Protein AF-A0A8S3W610-F1 (afdb_monomer)

Foldseek 3Di:
DDDDDDDDDDDDPDPPPDPPDDDDDDPQKDWDQFDFPDAAALVPNDPPDGDNGGDTDIHGDPQWHQYPVRDTDHNVVSVPVVADDEDPQKDWDQFDFPDA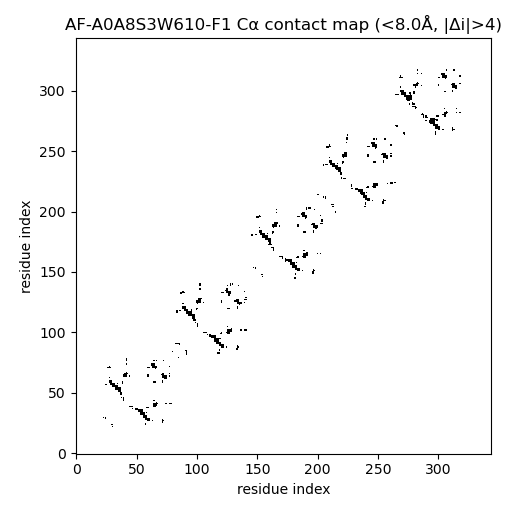AALVRNDDDDGDRGGDGHIGGDPQWHQAPVPRDTDHNVPHDDPPVFCDADPQKDWDQFDFPDAAALVRNDDDDGDRDGDGGIGGHPQWHQAPPPRDTDHNVPRPDDADVQKDWDQFAFPQAAAQPDDGDPDGDNGGHTDIGGHPQWHQYPVPRDTDGNVPRPDDFDPPQKDWDQFQPPPAAALVHRDDDDDPDGDTGIYGHPQWHAEPVRDTDHNVPNPPDDDPVVVVVVVVVVVVVVVVVVVD

Mean predicted aligned error: 22.3 Å

Radius of gyration: 51.47 Å; Cα contacts (8 Å, |Δi|>4): 530; chains: 1; bounding box: 95×79×169 Å

pLDDT: mean 77.58, std 14.23, range [34.47, 95.94]

Organism: Parnassius apollo (NCBI:txid110799)

InterPro domains:
  IPR002919 Trypsin Inhibitor-like, cysteine rich domain [PF01826] (25-78)
  IPR002919 Trypsin Inhibitor-like, cysteine rich domain [PF01826] (86-140)
  IPR002919 Trypsin Inhibitor-like, cysteine rich domain [PF01826] (149-203)
  IPR002919 Trypsin Inhibitor-like, cysteine rich domain [PF01826] (207-261)
  IPR002919 Trypsin Inhibitor-like, cysteine rich domain [PF01826] (266-318)
  IPR051368 Serine Protease Inhibitor-like TIL Domain [PTHR23259] (147-204)

Solvent-accessible surface area (backbone atoms only — not comparable to full-atom values): 21390 Å² total; per-residue (Å²): 133,79,89,87,84,89,81,88,83,82,85,76,89,69,84,76,76,81,74,80,76,92,83,76,56,59,80,59,38,40,76,31,82,67,31,66,70,67,68,54,22,60,92,38,79,72,71,90,79,66,69,93,52,67,39,63,48,70,38,53,36,92,83,34,22,32,43,96,87,69,48,40,37,49,62,76,60,39,49,67,77,73,46,81,85,52,59,73,58,37,40,70,35,78,66,34,66,71,69,68,46,21,60,92,40,74,66,91,66,99,63,72,95,52,66,37,65,46,67,40,52,37,94,84,34,21,32,28,85,87,80,69,46,37,34,44,79,92,68,36,86,66,66,88,80,61,83,71,47,60,70,57,36,40,74,36,80,63,33,66,68,60,68,37,21,61,92,42,70,76,60,75,93,68,68,89,55,66,35,67,47,66,39,51,36,94,84,32,19,34,22,89,81,82,69,45,35,33,43,82,92,64,42,80,76,83,46,59,72,58,35,38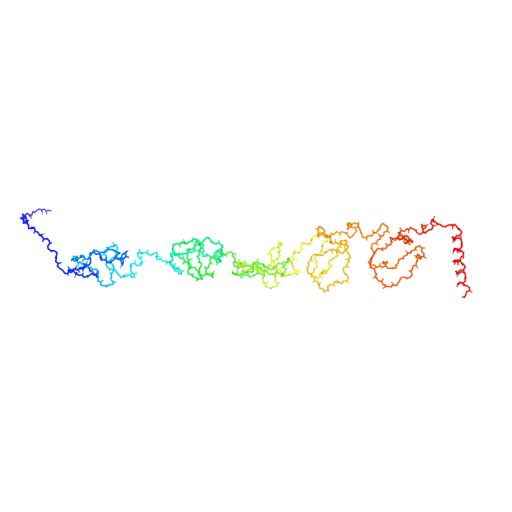,77,32,80,67,32,70,68,68,72,60,46,42,97,52,78,81,70,95,74,69,73,95,52,60,41,62,49,67,39,52,36,95,71,32,18,32,30,82,90,78,68,46,36,40,51,57,90,68,43,82,87,77,86,47,63,83,59,37,38,80,31,82,47,40,38,84,53,68,39,22,65,93,41,73,77,64,89,64,73,100,63,75,32,61,36,55,31,51,33,93,83,36,21,33,38,98,89,72,47,44,36,49,73,87,64,62,61,84,86,65,63,76,67,58,57,57,53,53,52,51,51,51,52,49,51,55,52,52,66,72,77,105

Secondary structure (DSSP, 8-state):
---------------------SS-PPTTEEEEEEEESS--BTTBSS-SS----EEEEEEEPTT-EE-TTS-EE-HHHHHTTTSPPP-TTEEEEEEEESS--BSS--SPP-----EEEEEEEPTT-EE-TTT--EE-GGGS---TTSS---TTEEEEEEE-SS--BSS-SS--S---PPEEEEEEPTT-EE-TTT--EE-GGG------TTEEEEEEEESSPPBTTSPPPSS--S-EEEEEEEPTTEEE-TTT--EEEGGGS-S-SS-TTEEEESS-TTS--BTTBSS----S----EEEEPTTEEE-TTS-EEEGGGTTTTS-HHHHHHHHHHHHHHHHHHH--

Sequence (344 aa):
MLWVSGLIFIIFCGTTSGYIVKDECPPDEEYLTCGSACPLNCTNQEPVACTKNCVAGCFCKPNYLRNKNGTCVRPEECFAETYPVCGENEEYTTCGSACPLTCSQYEPRTCILVCIEGCFCKPGYYRNEITGKCVTLDQCPVAEDYQVCGENEEYTTCGSACPPTCALPEPGVCTLDCRVGCFCKSGYYRDEITGKCVTLDQCSVVCGENEEYNSCGSACPRMCNKPAPEACIQVCRAGCFCKPGYCRDESTGKCIEQSKCADNRCPKNEVYSTCNARCQPSCNNTNPVCPEICVPGCVCAPGLVRNDCGECVSVDKCFENGSYESFMYNYLNNLIRLYQSYYA

Structure (mmCIF, N/CA/C/O backbone):
data_AF-A0A8S3W610-F1
#
_entry.id   AF-A0A8S3W610-F1
#
loop_
_atom_site.group_PDB
_atom_site.id
_atom_site.type_symbol
_atom_site.label_atom_id
_atom_site.label_alt_id
_atom_site.label_comp_id
_atom_site.label_asym_id
_atom_site.label_entity_id
_atom_site.label_seq_id
_atom_site.pdbx_PDB_ins_code
_atom_site.Cartn_x
_atom_site.Cartn_y
_atom_site.Cartn_z
_atom_site.occupancy
_atom_site.B_iso_or_equiv
_atom_site.auth_seq_id
_atom_site.auth_comp_id
_atom_site.auth_asym_id
_atom_site.auth_atom_id
_atom_site.pdbx_PDB_model_num
ATOM 1 N N . MET A 1 1 ? -33.293 52.662 77.219 1.00 37.41 1 MET A N 1
ATOM 2 C CA . MET A 1 1 ? -33.852 52.919 78.560 1.00 37.41 1 MET A CA 1
ATOM 3 C C . MET A 1 1 ? -34.374 51.596 79.101 1.00 37.41 1 MET A C 1
ATOM 5 O O . MET A 1 1 ? -35.225 51.032 78.435 1.00 37.41 1 MET A O 1
ATOM 9 N N . LEU A 1 2 ? -33.835 51.164 80.255 1.00 35.69 2 LEU A N 1
ATOM 10 C CA . LEU A 1 2 ? -34.496 50.371 81.320 1.00 35.69 2 LEU A CA 1
ATOM 11 C C . LEU A 1 2 ? -34.890 48.913 80.937 1.00 35.69 2 LEU A C 1
ATOM 13 O O . LEU A 1 2 ? -35.763 48.721 80.106 1.00 35.69 2 LEU A O 1
ATOM 17 N N . TRP A 1 3 ? -34.204 47.834 81.372 1.00 34.47 3 TRP A N 1
ATOM 18 C CA . TRP A 1 3 ? -34.197 47.199 82.725 1.00 34.47 3 TRP A CA 1
ATOM 19 C C . TRP A 1 3 ? -35.585 47.294 83.395 1.00 34.47 3 TRP A C 1
ATOM 21 O O . TRP A 1 3 ? -36.083 48.398 83.552 1.00 34.47 3 TRP A O 1
ATOM 31 N N . VAL A 1 4 ? -36.317 46.244 83.792 1.00 41.66 4 VAL A N 1
ATOM 32 C CA . VAL A 1 4 ? -36.054 45.076 84.671 1.00 41.66 4 VAL A CA 1
ATOM 33 C C . VAL A 1 4 ? -37.262 44.118 84.484 1.00 41.66 4 VAL A C 1
ATOM 35 O O . VAL A 1 4 ? -38.354 44.602 84.190 1.00 41.66 4 VAL A O 1
ATOM 38 N N . SER A 1 5 ? -37.162 42.784 84.572 1.00 46.81 5 SER A N 1
ATOM 39 C CA . SER A 1 5 ? -37.646 41.919 85.691 1.00 46.81 5 SER A CA 1
ATOM 40 C C . SER A 1 5 ? -37.700 40.487 85.123 1.00 46.81 5 SER A C 1
ATOM 42 O O . SER A 1 5 ? -38.287 40.307 84.068 1.00 46.81 5 SER A O 1
ATOM 44 N N . GLY A 1 6 ? -37.065 39.430 85.629 1.00 43.62 6 GLY A N 1
ATOM 45 C CA . GLY A 1 6 ?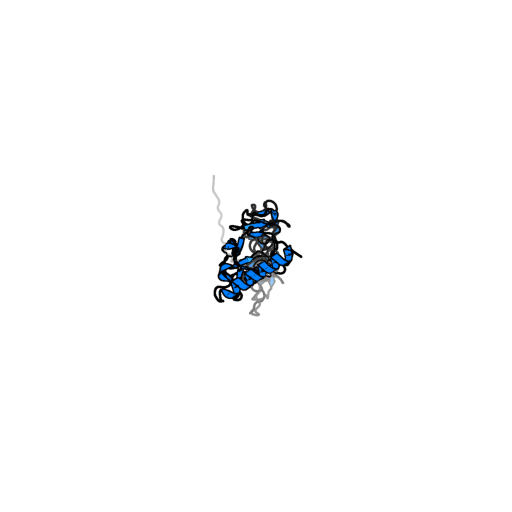 -36.877 39.019 87.014 1.00 43.62 6 GLY A CA 1
ATOM 46 C C . GLY A 1 6 ? -38.033 38.099 87.413 1.00 43.62 6 GLY A C 1
ATOM 47 O O . GLY A 1 6 ? -39.059 38.635 87.801 1.00 43.62 6 GLY A O 1
ATOM 48 N N . LEU A 1 7 ? -37.878 36.767 87.286 1.00 44.00 7 LEU A N 1
ATOM 49 C CA . LEU A 1 7 ? -38.578 35.728 88.074 1.00 44.00 7 LEU A CA 1
ATOM 50 C C . LEU A 1 7 ? -38.083 34.303 87.718 1.00 44.00 7 LEU A C 1
ATOM 52 O O . LEU A 1 7 ? -38.467 33.703 86.722 1.00 44.00 7 LEU A O 1
ATOM 56 N N . ILE A 1 8 ? -37.154 33.829 88.552 1.00 44.88 8 ILE A N 1
ATOM 57 C CA . ILE A 1 8 ? -36.984 32.475 89.118 1.00 44.88 8 ILE A CA 1
ATOM 58 C C . ILE A 1 8 ? -37.706 31.329 88.374 1.00 44.88 8 ILE A C 1
ATOM 60 O O . ILE A 1 8 ? -38.892 31.084 88.584 1.00 44.88 8 ILE A O 1
ATOM 64 N N . PHE A 1 9 ? -36.944 30.550 87.596 1.00 38.72 9 PHE A N 1
ATOM 65 C CA . PHE A 1 9 ? -37.345 29.219 87.131 1.00 38.72 9 PHE A CA 1
ATOM 66 C C . PHE A 1 9 ? -36.975 28.169 88.187 1.00 38.72 9 PHE A C 1
ATOM 68 O O . PHE A 1 9 ? -35.799 27.910 88.444 1.00 38.72 9 PHE A O 1
ATOM 75 N N . ILE A 1 10 ? -37.993 27.567 88.804 1.00 47.91 10 ILE A N 1
ATOM 76 C CA . ILE A 1 10 ? -37.856 26.390 89.666 1.00 47.91 10 ILE A CA 1
ATOM 77 C C . ILE A 1 10 ? -37.566 25.186 88.765 1.00 47.91 10 ILE A C 1
ATOM 79 O O . ILE A 1 10 ? -38.383 24.802 87.930 1.00 47.91 10 ILE A O 1
ATOM 83 N N . ILE A 1 11 ? -36.378 24.610 88.935 1.00 46.53 11 ILE A N 1
ATOM 84 C CA . ILE A 1 11 ? -35.919 23.404 88.248 1.00 46.53 11 ILE A CA 1
ATOM 85 C C . ILE A 1 11 ? -36.709 22.209 88.794 1.00 46.53 11 ILE A C 1
ATOM 87 O O . ILE A 1 11 ? -36.436 21.729 89.892 1.00 46.53 11 ILE A O 1
ATOM 91 N N . PHE A 1 12 ? -37.665 21.703 88.013 1.00 45.75 12 PHE A N 1
ATOM 92 C CA . PHE A 1 12 ? -38.157 20.336 88.167 1.00 45.75 12 PHE A CA 1
ATOM 93 C C . PHE A 1 12 ? -37.311 19.422 87.280 1.00 45.75 12 PHE A C 1
ATOM 95 O O . PHE A 1 12 ? -37.481 19.362 86.064 1.00 45.75 12 PHE A O 1
ATOM 102 N N . CYS A 1 13 ? -36.371 18.720 87.912 1.00 48.47 13 CYS A N 1
ATOM 103 C CA . CYS A 1 13 ? -35.653 17.600 87.320 1.00 48.47 13 CYS A CA 1
ATOM 104 C C . CYS A 1 13 ? -36.624 16.412 87.207 1.00 48.47 13 CYS A C 1
ATOM 106 O O . CYS A 1 13 ? -36.706 15.568 88.096 1.00 48.47 13 CYS A O 1
ATOM 108 N N . GLY A 1 14 ? -37.434 16.405 86.148 1.00 47.19 14 GLY A N 1
ATOM 109 C CA . GLY A 1 14 ? -38.206 15.244 85.727 1.00 47.19 14 GLY A CA 1
ATOM 110 C C . GLY A 1 14 ? -37.372 14.446 84.737 1.00 47.19 14 GLY A C 1
ATOM 111 O O . GLY A 1 14 ? -37.136 14.900 83.622 1.00 47.19 14 GLY A O 1
ATOM 112 N N . THR A 1 15 ? -36.905 13.267 85.138 1.00 49.62 15 THR A N 1
ATOM 113 C CA . THR A 1 15 ? -36.280 12.304 84.231 1.00 49.62 15 THR A CA 1
ATOM 114 C C . THR A 1 15 ? -37.320 11.850 83.208 1.00 49.62 15 THR A C 1
ATOM 116 O O . THR A 1 15 ? -38.130 10.964 83.487 1.00 49.62 15 THR A O 1
ATOM 119 N N . THR A 1 16 ? -37.316 12.444 82.017 1.00 46.22 16 THR A N 1
ATOM 120 C CA . THR A 1 16 ? -37.983 11.865 80.854 1.00 46.22 16 THR A CA 1
ATOM 121 C C . THR A 1 16 ? -37.163 10.656 80.420 1.00 46.22 16 THR A C 1
ATOM 123 O O . THR A 1 16 ? -36.238 10.735 79.617 1.00 46.22 16 THR A O 1
ATOM 126 N N . SER A 1 17 ? -37.487 9.504 81.008 1.00 48.72 17 SER A N 1
ATOM 127 C CA . SER A 1 17 ? -37.206 8.224 80.370 1.00 48.72 17 SER A CA 1
ATOM 128 C C . SER A 1 17 ? -37.924 8.268 79.021 1.00 48.72 17 SER A C 1
ATOM 130 O O . SER A 1 17 ? -39.155 8.284 78.969 1.00 48.72 17 SER A O 1
ATOM 132 N N . GLY A 1 18 ? -37.157 8.452 77.947 1.00 41.28 18 GLY A N 1
ATOM 133 C CA . GLY A 1 18 ? -37.667 8.497 76.586 1.00 41.28 18 GLY A CA 1
ATOM 134 C C . GLY A 1 18 ? -38.213 7.129 76.208 1.00 41.28 18 GLY A C 1
ATOM 135 O O . GLY A 1 18 ? -37.478 6.281 75.712 1.00 41.28 18 GLY A O 1
ATOM 136 N N . TYR A 1 19 ? -39.499 6.905 76.460 1.00 46.34 19 TYR A N 1
ATOM 137 C CA . TYR A 1 19 ? -40.243 5.826 75.829 1.00 46.34 19 TYR A CA 1
ATOM 138 C C . TYR A 1 19 ? -40.408 6.200 74.354 1.00 46.34 19 TYR A C 1
ATOM 140 O O . TYR A 1 19 ? -41.104 7.163 74.032 1.00 46.34 19 TYR A O 1
ATOM 148 N N . ILE A 1 20 ? -39.722 5.481 73.461 1.00 51.16 20 ILE A N 1
ATOM 149 C CA . ILE A 1 20 ? -39.898 5.633 72.014 1.00 51.16 20 ILE A CA 1
ATOM 150 C C . ILE A 1 20 ? -41.345 5.251 71.682 1.00 51.16 20 ILE A C 1
ATOM 152 O O . ILE A 1 20 ? -41.780 4.127 71.937 1.00 51.16 20 ILE A O 1
ATOM 156 N N . VAL A 1 21 ? -42.100 6.227 71.175 1.00 51.31 21 VAL A N 1
ATOM 157 C CA . VAL A 1 21 ? -43.486 6.069 70.723 1.00 51.31 21 VAL A CA 1
ATOM 158 C C . VAL A 1 21 ? -43.511 5.142 69.504 1.00 51.31 21 VAL A C 1
ATOM 160 O O . VAL A 1 21 ? -42.637 5.204 68.645 1.00 51.31 21 VAL A O 1
ATOM 163 N N . LYS A 1 22 ? -44.506 4.254 69.469 1.00 57.75 22 LYS A N 1
ATOM 164 C CA . LYS A 1 22 ? -44.562 3.042 68.646 1.00 57.75 22 LYS A CA 1
ATOM 165 C C . LYS A 1 22 ? -44.789 3.238 67.136 1.00 57.75 22 LYS A C 1
ATOM 167 O O . LYS A 1 22 ? -44.630 2.255 66.434 1.00 57.75 22 LYS A O 1
ATOM 172 N N . ASP A 1 23 ? -45.115 4.411 66.594 1.00 64.38 23 ASP A N 1
ATOM 173 C CA . ASP A 1 23 ? -45.778 4.424 65.272 1.00 64.38 23 ASP A CA 1
ATOM 174 C C . ASP A 1 23 ? -45.314 5.469 64.244 1.00 64.38 23 ASP A C 1
ATOM 176 O O . ASP A 1 23 ? -46.158 6.005 63.542 1.00 64.38 23 ASP A O 1
ATOM 180 N N . GLU A 1 24 ? -44.013 5.711 64.045 1.00 71.81 24 GLU A N 1
ATOM 181 C CA . GLU A 1 24 ? -43.546 6.366 62.800 1.00 71.81 24 GLU A CA 1
ATOM 182 C C . GLU A 1 24 ? -42.196 5.792 62.339 1.00 71.81 24 GLU A C 1
ATOM 184 O O . GLU A 1 24 ? -41.137 6.387 62.543 1.00 71.81 24 GLU A O 1
ATOM 189 N N . CYS A 1 25 ? -42.209 4.602 61.725 1.00 85.94 25 CYS A N 1
ATOM 190 C CA . CYS A 1 25 ? -41.054 4.188 60.926 1.00 85.94 25 CYS A CA 1
ATOM 191 C C . CYS A 1 25 ? -40.884 5.148 59.730 1.00 85.94 25 CYS A C 1
ATOM 193 O O . CYS A 1 25 ? -41.887 5.658 59.218 1.00 85.94 25 CYS A O 1
ATOM 195 N N . PRO A 1 26 ? -39.644 5.393 59.266 1.00 87.38 26 PRO A N 1
ATOM 196 C CA . PRO A 1 26 ? -39.386 6.201 58.076 1.00 87.38 26 PRO A CA 1
ATOM 197 C C . PRO A 1 26 ? -40.151 5.709 56.830 1.00 87.38 26 PRO A C 1
ATOM 199 O O . PRO A 1 26 ? -40.619 4.567 56.796 1.00 87.38 26 PRO A O 1
ATOM 202 N N . PRO A 1 27 ? -40.279 6.541 55.776 1.00 88.81 27 PRO A N 1
ATOM 203 C CA . PRO A 1 27 ? -40.849 6.108 54.504 1.00 88.81 27 PRO A CA 1
ATOM 204 C C . PRO A 1 27 ? -40.210 4.805 54.007 1.00 88.81 27 PRO A C 1
ATOM 206 O O . PRO A 1 27 ? -39.011 4.592 54.158 1.00 88.81 27 PRO A O 1
ATOM 209 N N . ASP A 1 28 ? -41.039 3.936 53.429 1.00 89.88 28 ASP A N 1
ATOM 210 C CA . ASP A 1 28 ? -40.648 2.611 52.926 1.00 89.88 28 ASP A CA 1
ATOM 211 C C . ASP A 1 28 ? -40.104 1.622 53.975 1.00 89.88 28 ASP A C 1
ATOM 213 O O . ASP A 1 28 ? -39.578 0.559 53.633 1.00 89.88 28 ASP A O 1
ATOM 217 N N . GLU A 1 29 ? -40.361 1.904 55.255 1.00 93.00 29 GLU A N 1
ATOM 218 C CA . GLU A 1 29 ? -40.155 0.987 56.374 1.00 93.00 29 GLU A CA 1
ATOM 219 C C . GLU A 1 29 ? -41.475 0.568 57.038 1.00 93.00 29 GLU A C 1
ATOM 221 O O . GLU A 1 29 ? -42.494 1.260 56.972 1.00 93.00 29 GLU A O 1
ATOM 226 N N . GLU A 1 30 ? -41.458 -0.592 57.684 1.00 92.88 30 GLU A N 1
ATOM 227 C CA . GLU A 1 30 ? -42.535 -1.110 58.520 1.00 92.88 30 GLU A CA 1
ATOM 228 C C . GLU A 1 30 ? -41.980 -1.633 59.849 1.00 92.88 30 GLU A C 1
ATOM 230 O O . GLU A 1 30 ? -40.885 -2.199 59.916 1.00 92.88 30 GLU A O 1
ATOM 235 N N . TYR A 1 31 ? -42.729 -1.421 60.932 1.00 91.31 31 TYR A N 1
ATOM 236 C CA . TYR A 1 31 ? -42.334 -1.915 62.244 1.00 91.31 31 TYR A CA 1
ATOM 237 C C . TYR A 1 31 ? -42.665 -3.401 62.364 1.00 91.31 31 TYR A C 1
ATOM 239 O O . TYR A 1 31 ? -43.832 -3.792 62.304 1.00 91.31 31 TYR A O 1
ATOM 247 N N . LEU A 1 32 ? -41.652 -4.226 62.618 1.00 89.81 32 LEU A N 1
ATOM 248 C CA . LEU A 1 32 ? -41.820 -5.648 62.892 1.00 89.81 32 LEU A CA 1
ATOM 249 C C . LEU A 1 32 ? -41.406 -5.942 64.334 1.00 89.81 32 LEU A C 1
ATOM 251 O O . LEU A 1 32 ? -40.336 -5.543 64.789 1.00 89.81 32 LEU A O 1
ATOM 255 N N . THR A 1 33 ? -42.229 -6.704 65.054 1.00 90.06 33 THR A N 1
ATOM 256 C CA . THR A 1 33 ? -41.886 -7.226 66.391 1.00 90.06 33 THR A CA 1
ATOM 257 C C . THR A 1 33 ? -40.892 -8.392 66.331 1.00 90.06 33 THR A C 1
ATOM 259 O O . THR A 1 33 ? -40.311 -8.756 67.350 1.00 90.06 33 THR A O 1
ATOM 262 N N . CYS A 1 34 ? -40.702 -8.981 65.147 1.00 89.19 34 CYS A N 1
ATOM 263 C CA . CYS A 1 34 ? -39.839 -10.133 64.883 1.00 89.19 34 CYS A CA 1
ATOM 264 C C . CYS A 1 34 ? -39.302 -10.027 63.443 1.00 89.19 34 CYS A C 1
ATOM 266 O O . CYS A 1 34 ? -39.799 -10.696 62.541 1.00 89.19 34 CYS A O 1
ATOM 268 N N . GLY A 1 35 ? -38.345 -9.129 63.202 1.00 88.25 35 GLY A N 1
ATOM 269 C CA . GLY A 1 35 ? -37.633 -9.021 61.926 1.00 88.25 35 GLY A CA 1
ATOM 270 C C . GLY A 1 35 ? -36.310 -9.793 61.927 1.00 88.25 35 GLY A C 1
ATOM 271 O O . GLY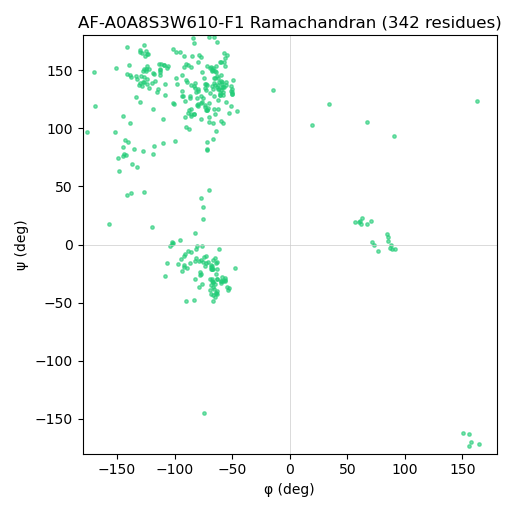 A 1 35 ? -35.808 -10.197 62.979 1.00 88.25 35 GLY A O 1
ATOM 272 N N . SER A 1 36 ? -35.744 -10.009 60.736 1.00 89.06 36 SER A N 1
ATOM 273 C CA . SER A 1 36 ? -34.448 -10.683 60.569 1.00 89.06 36 SER A CA 1
ATOM 274 C C . SER A 1 36 ? -33.326 -9.903 61.260 1.00 89.06 36 SER A C 1
ATOM 276 O O . SER A 1 36 ? -33.193 -8.700 61.046 1.00 89.06 36 SER A O 1
ATOM 278 N N . ALA A 1 37 ? -32.462 -10.588 62.016 1.00 86.69 37 ALA A N 1
ATOM 279 C CA . ALA A 1 37 ? -31.223 -10.001 62.537 1.00 86.69 37 ALA A CA 1
ATOM 280 C C . ALA A 1 37 ? -30.233 -9.585 61.427 1.00 86.69 37 ALA A C 1
ATOM 282 O O . ALA A 1 37 ? -29.311 -8.815 61.689 1.00 86.69 37 ALA A O 1
ATOM 283 N N . CYS A 1 38 ? -30.435 -10.059 60.191 1.00 87.50 38 CYS A N 1
ATOM 284 C CA . CYS A 1 38 ? -29.673 -9.657 59.009 1.00 87.50 38 CYS A CA 1
ATOM 285 C C . CYS A 1 38 ? -30.640 -9.210 57.898 1.00 87.50 38 CYS A C 1
ATOM 287 O O . CYS A 1 38 ? -30.982 -10.006 57.016 1.00 87.50 38 CYS A O 1
ATOM 289 N N . PRO A 1 39 ? -31.150 -7.969 57.951 1.00 86.44 39 PRO A N 1
ATOM 290 C CA . PRO A 1 39 ? -31.972 -7.414 56.882 1.00 86.44 39 PRO A CA 1
ATOM 291 C C . PRO A 1 39 ? -31.178 -7.307 55.577 1.00 86.44 39 PRO A C 1
ATOM 293 O O . PRO A 1 39 ? -29.981 -7.005 55.597 1.00 86.44 39 PRO A O 1
ATOM 296 N N . LEU A 1 40 ? -31.856 -7.519 54.448 1.00 86.69 40 LEU A N 1
ATOM 297 C CA . LEU A 1 40 ? -31.257 -7.323 53.131 1.00 86.69 40 LEU A CA 1
ATOM 298 C C . LEU A 1 40 ? -30.910 -5.845 52.919 1.00 86.69 40 LEU A C 1
ATOM 300 O O . LEU A 1 40 ? -31.634 -4.940 53.342 1.00 86.69 40 LEU A O 1
ATOM 304 N N . ASN A 1 41 ? -29.792 -5.599 52.251 1.00 86.81 41 ASN A N 1
ATOM 305 C CA . ASN A 1 41 ? -29.330 -4.258 51.911 1.00 86.81 41 ASN A CA 1
ATOM 306 C C . ASN A 1 41 ? -28.722 -4.256 50.504 1.00 86.81 41 ASN A C 1
ATOM 308 O O . ASN A 1 41 ? -28.499 -5.321 49.928 1.00 86.81 41 ASN A O 1
ATOM 312 N N . CYS A 1 42 ? -28.435 -3.075 49.952 1.00 85.19 42 CYS A N 1
ATOM 313 C CA . CYS A 1 42 ? -27.929 -2.956 48.579 1.00 85.19 42 CYS A CA 1
ATOM 314 C C . CYS A 1 42 ? -26.645 -3.770 48.317 1.00 85.19 42 CYS A C 1
ATOM 316 O O . CYS A 1 42 ? -26.442 -4.236 47.201 1.00 85.19 42 CYS A O 1
ATOM 318 N N . THR A 1 43 ? -25.809 -3.986 49.340 1.00 79.38 43 THR A N 1
ATOM 319 C CA . THR A 1 43 ? -24.548 -4.748 49.246 1.00 79.38 43 THR A CA 1
ATOM 320 C C . THR A 1 43 ? -24.672 -6.227 49.619 1.00 79.38 43 THR A C 1
ATOM 322 O O . THR A 1 43 ? -23.748 -6.997 49.382 1.00 79.38 43 THR A O 1
ATOM 325 N N . ASN A 1 44 ? -25.785 -6.634 50.229 1.00 77.56 44 ASN A N 1
ATOM 326 C CA . ASN A 1 44 ? -25.989 -7.973 50.769 1.00 77.56 44 ASN A CA 1
ATOM 327 C C . ASN A 1 44 ? -27.453 -8.380 50.582 1.00 77.56 44 ASN A C 1
ATOM 329 O O . ASN A 1 44 ? -28.268 -8.314 51.508 1.00 77.56 44 ASN A O 1
ATOM 333 N N . GLN A 1 45 ? -27.777 -8.742 49.342 1.00 75.44 45 GLN A N 1
ATOM 334 C CA . GLN A 1 45 ? -29.125 -9.135 48.922 1.00 75.44 45 GLN A CA 1
ATOM 335 C C . GLN A 1 45 ? -29.431 -10.604 49.252 1.00 75.44 45 GLN A C 1
ATOM 337 O O . GLN A 1 45 ? -30.594 -10.990 49.291 1.00 75.44 45 GLN A O 1
ATOM 342 N N . GLU A 1 46 ? -28.402 -11.396 49.576 1.00 75.06 46 GLU A N 1
ATOM 343 C CA . GLU A 1 46 ? -28.511 -12.785 50.029 1.00 75.06 46 GLU A CA 1
ATOM 344 C C . GLU A 1 46 ? -27.454 -13.078 51.116 1.00 75.06 46 GLU A C 1
ATOM 346 O O . GLU A 1 46 ? -26.328 -13.479 50.811 1.00 75.06 46 GLU A O 1
ATOM 351 N N . PRO A 1 47 ? -27.762 -12.864 52.409 1.00 74.00 47 PRO A N 1
ATOM 352 C CA . PRO A 1 47 ? -26.805 -13.096 53.484 1.00 74.00 47 PRO A CA 1
ATOM 353 C C . PRO A 1 47 ? -26.428 -14.582 53.603 1.00 74.00 47 PRO A C 1
ATOM 355 O O . PRO A 1 47 ? -27.227 -15.405 54.044 1.00 74.00 47 PRO A O 1
ATOM 358 N N . VAL A 1 48 ? -25.166 -14.896 53.275 1.00 73.06 48 VAL A N 1
ATOM 359 C CA . VAL A 1 48 ? -24.568 -16.253 53.263 1.00 73.06 48 VAL A CA 1
ATOM 360 C C . VAL A 1 48 ? -24.688 -16.979 54.612 1.00 73.06 48 VAL A C 1
ATOM 362 O O . VAL A 1 48 ? -24.810 -18.202 54.660 1.00 73.06 48 VAL A O 1
ATOM 365 N N . ALA A 1 49 ? -24.678 -16.237 55.721 1.00 77.44 49 ALA A N 1
ATOM 366 C CA . ALA A 1 49 ? -24.879 -16.776 57.061 1.00 77.44 49 ALA A CA 1
ATOM 367 C C . ALA A 1 49 ? -25.649 -15.770 57.924 1.00 77.44 49 ALA A C 1
ATOM 369 O O . ALA A 1 49 ? -25.109 -14.731 58.302 1.00 77.44 49 ALA A O 1
ATOM 370 N N . CYS A 1 50 ? -26.902 -16.090 58.259 1.00 82.44 50 CYS A N 1
ATOM 371 C CA . CYS A 1 50 ? -27.703 -15.302 59.192 1.00 82.44 50 CYS A CA 1
ATOM 372 C C . CYS A 1 50 ? -28.208 -16.154 60.360 1.00 82.44 50 CYS A C 1
ATOM 374 O O . CYS A 1 50 ? -28.652 -17.291 60.185 1.00 82.44 50 CYS A O 1
ATOM 376 N N . THR A 1 51 ? -28.151 -15.597 61.569 1.00 82.94 51 THR A N 1
ATOM 377 C CA . THR A 1 51 ? -28.726 -16.225 62.759 1.00 82.94 51 THR A CA 1
ATOM 378 C C . THR A 1 51 ? -30.251 -16.117 62.716 1.00 82.94 51 THR A C 1
ATOM 380 O O . THR A 1 51 ? -30.805 -15.076 62.378 1.00 82.94 51 THR A O 1
ATOM 383 N N . LYS A 1 52 ? -30.963 -17.186 63.094 1.00 82.75 52 LYS A N 1
ATOM 384 C CA . LYS A 1 52 ? -32.443 -17.229 63.104 1.00 82.75 52 LYS A CA 1
ATOM 385 C C . LYS A 1 52 ? -33.078 -16.459 64.275 1.00 82.75 52 LYS A C 1
ATOM 387 O O . LYS A 1 52 ? -34.203 -16.750 64.671 1.00 82.75 52 LYS A O 1
ATOM 392 N N . ASN A 1 53 ? -32.350 -15.513 64.857 1.00 87.38 53 ASN A N 1
ATOM 393 C CA . ASN A 1 53 ? -32.839 -14.713 65.969 1.00 87.38 53 ASN A CA 1
ATOM 394 C C . ASN A 1 53 ? -33.696 -13.564 65.429 1.00 87.38 53 ASN A C 1
ATOM 396 O O . ASN A 1 53 ? -33.335 -12.932 64.437 1.00 87.38 53 ASN A O 1
ATOM 400 N N . CYS A 1 54 ? -34.810 -13.286 66.102 1.00 90.38 54 CYS A N 1
ATOM 401 C CA . CYS A 1 54 ? -35.666 -12.152 65.777 1.00 90.38 54 CYS A CA 1
ATOM 402 C C . CYS A 1 54 ? -35.244 -10.895 66.533 1.00 90.38 54 CYS A C 1
ATOM 404 O O . CYS A 1 54 ? -34.963 -10.950 67.732 1.00 90.38 54 CYS A O 1
ATOM 406 N N . VAL A 1 55 ? -35.281 -9.758 65.843 1.00 91.75 55 VAL A N 1
ATOM 407 C CA . VAL A 1 55 ? -35.064 -8.428 66.422 1.00 91.75 55 VAL A CA 1
ATOM 408 C C . VAL A 1 55 ? -36.293 -7.566 66.135 1.00 91.75 55 VAL A C 1
ATOM 410 O O . VAL A 1 55 ? -36.811 -7.583 65.022 1.00 91.75 55 VAL A O 1
ATOM 413 N N . ALA A 1 56 ? -36.788 -6.835 67.135 1.00 91.19 56 ALA A N 1
ATOM 414 C CA . ALA A 1 56 ? -37.887 -5.887 66.952 1.00 91.19 56 ALA A CA 1
ATOM 415 C C . ALA A 1 56 ? -37.349 -4.522 66.489 1.00 91.19 56 ALA A C 1
ATOM 417 O O . ALA A 1 56 ? -36.345 -4.051 67.025 1.00 91.19 56 ALA A O 1
ATOM 418 N N . GLY A 1 57 ? -38.008 -3.876 65.526 1.00 91.19 57 GLY A N 1
ATOM 419 C CA . GLY A 1 57 ? -37.561 -2.597 64.965 1.00 91.19 57 GLY A CA 1
ATOM 420 C C . GLY A 1 57 ? -38.238 -2.234 63.641 1.00 91.19 57 GLY A C 1
ATOM 421 O O . GLY A 1 57 ? -39.172 -2.910 63.216 1.00 91.19 57 GLY A O 1
ATOM 422 N N . CYS A 1 58 ? -37.760 -1.168 62.996 1.00 92.81 58 CYS A N 1
ATOM 423 C CA . CYS A 1 58 ? -38.180 -0.778 61.648 1.00 92.81 58 CYS A CA 1
ATOM 424 C C . CYS A 1 58 ? -37.335 -1.499 60.588 1.00 92.81 58 CYS A C 1
ATOM 426 O O . CYS A 1 58 ? -36.100 -1.485 60.626 1.00 92.81 58 CYS A O 1
ATOM 428 N N . PHE A 1 59 ? -38.008 -2.142 59.640 1.00 93.12 59 PHE A N 1
ATOM 429 C CA . PHE A 1 59 ? -37.397 -2.898 58.551 1.00 93.12 59 PHE A CA 1
ATOM 430 C C . PHE A 1 59 ? -37.911 -2.373 57.217 1.00 93.12 59 PHE A C 1
ATOM 432 O O . PHE A 1 59 ? -39.036 -1.888 57.144 1.00 93.12 59 PHE A O 1
ATOM 439 N N . CYS A 1 60 ? -37.104 -2.473 56.159 1.00 93.62 60 CYS A N 1
ATOM 440 C CA . CYS A 1 60 ? -37.579 -2.130 54.823 1.00 93.62 60 CYS A CA 1
ATOM 441 C C . CYS A 1 60 ? -38.787 -2.998 54.463 1.00 93.62 60 CYS A C 1
ATOM 443 O O . CYS A 1 60 ? -38.779 -4.206 54.719 1.00 93.62 60 CYS A O 1
ATOM 445 N N . LYS A 1 61 ? -39.802 -2.380 53.854 1.00 93.31 61 LYS A N 1
ATOM 446 C CA . LYS A 1 61 ? -40.960 -3.096 53.311 1.00 93.31 61 LYS A CA 1
ATOM 447 C C . LYS A 1 61 ? -40.515 -4.161 52.294 1.00 93.31 61 LYS A C 1
ATOM 449 O O . LYS A 1 61 ? -39.420 -4.058 51.731 1.00 93.31 61 LYS A O 1
ATOM 454 N N . PRO A 1 62 ? -41.355 -5.168 51.995 1.00 89.50 62 PRO A N 1
ATOM 455 C CA . PRO A 1 62 ? -41.040 -6.171 50.983 1.00 89.50 62 PRO A CA 1
ATOM 456 C C . PRO A 1 62 ? -40.618 -5.535 49.650 1.00 89.50 62 PRO A C 1
ATOM 458 O O . PRO A 1 62 ? -41.259 -4.599 49.176 1.00 89.50 62 PRO A O 1
ATOM 461 N N . ASN A 1 63 ? -39.559 -6.074 49.040 1.00 84.19 63 ASN A N 1
ATOM 462 C CA . ASN A 1 63 ? -38.922 -5.574 47.811 1.00 84.19 63 ASN A CA 1
ATOM 463 C C . ASN A 1 63 ? -38.217 -4.213 47.924 1.00 84.19 63 ASN A C 1
ATOM 465 O O . ASN A 1 63 ? -37.932 -3.606 46.897 1.00 84.19 63 ASN A O 1
ATOM 469 N N . TYR A 1 64 ? -37.899 -3.748 49.132 1.00 90.50 64 TYR A N 1
ATOM 470 C CA . TYR A 1 64 ? -36.994 -2.621 49.347 1.00 90.50 64 TYR A CA 1
ATOM 471 C C . TYR A 1 64 ? -35.708 -3.092 50.026 1.00 90.50 64 TYR A C 1
ATOM 473 O O . TYR A 1 64 ? -35.714 -4.002 50.857 1.00 90.50 64 TYR A O 1
ATOM 481 N N . LEU A 1 65 ? -34.595 -2.456 49.674 1.00 90.75 65 LEU A N 1
ATOM 482 C CA . LEU A 1 65 ? -33.271 -2.733 50.216 1.00 90.75 65 LEU A CA 1
ATOM 483 C C . LEU A 1 65 ? -32.736 -1.480 50.900 1.00 90.75 65 LEU A C 1
ATOM 485 O O . LEU A 1 65 ? -32.878 -0.372 50.389 1.00 90.75 65 LEU A O 1
ATOM 489 N N . ARG A 1 66 ? -32.093 -1.643 52.057 1.00 89.69 66 ARG A N 1
ATOM 490 C CA . ARG A 1 66 ? -31.480 -0.508 52.755 1.00 89.69 66 ARG A CA 1
ATOM 491 C C . ARG A 1 66 ? -30.184 -0.093 52.045 1.00 89.69 66 ARG A C 1
ATOM 493 O O . ARG A 1 66 ? -29.314 -0.939 51.829 1.00 89.69 66 ARG A O 1
ATOM 500 N N . ASN A 1 67 ? -30.042 1.180 51.681 1.00 84.44 67 ASN A N 1
ATOM 501 C CA . ASN A 1 67 ? -28.804 1.727 51.112 1.00 84.44 67 ASN A CA 1
ATOM 502 C C . ASN A 1 67 ? -27.798 2.131 52.209 1.00 84.44 67 ASN A C 1
ATOM 504 O O . ASN A 1 67 ? -28.082 2.027 53.407 1.00 84.44 67 ASN A O 1
ATOM 508 N N . LYS A 1 68 ? -26.605 2.607 51.818 1.00 83.88 68 LYS A N 1
ATOM 509 C CA . LYS A 1 68 ? -25.559 3.039 52.772 1.00 83.88 68 LYS A CA 1
ATOM 510 C C . LYS A 1 68 ? -25.968 4.244 53.625 1.00 83.88 68 LYS A C 1
ATOM 512 O O . LYS A 1 68 ? -25.464 4.394 54.734 1.00 83.88 68 LYS A O 1
ATOM 517 N N . ASN A 1 69 ? -26.888 5.068 53.126 1.00 83.19 69 ASN A N 1
ATOM 518 C CA . ASN A 1 69 ? -27.426 6.225 53.842 1.00 83.19 69 ASN A CA 1
ATOM 519 C C . ASN A 1 69 ? -28.526 5.846 54.849 1.00 83.19 69 ASN A C 1
ATOM 521 O O . ASN A 1 69 ? -29.032 6.715 55.553 1.00 83.19 69 ASN A O 1
ATOM 525 N N . GLY A 1 70 ? -28.880 4.560 54.946 1.00 84.69 70 GLY A N 1
ATOM 526 C CA . GLY A 1 70 ? -29.890 4.064 55.873 1.00 84.69 70 GLY A CA 1
ATOM 527 C C . GLY A 1 70 ? -31.322 4.155 55.349 1.00 84.69 70 GLY A C 1
ATOM 528 O O . GLY A 1 70 ? -32.225 3.753 56.072 1.00 84.69 70 GLY A O 1
ATOM 529 N N . THR A 1 71 ? -31.541 4.603 54.112 1.00 90.94 71 THR A N 1
ATOM 530 C CA . THR A 1 71 ? -32.868 4.708 53.487 1.00 90.94 71 THR A CA 1
ATOM 531 C C . THR A 1 71 ? -33.220 3.418 52.749 1.00 90.94 71 THR A C 1
ATOM 533 O O . THR A 1 71 ? -32.358 2.803 52.118 1.00 90.94 71 THR A O 1
ATOM 536 N N . CYS A 1 72 ? -34.481 2.996 52.808 1.00 91.94 72 CYS A N 1
ATOM 537 C CA . CYS A 1 72 ? -34.982 1.878 52.015 1.00 91.94 72 CYS A CA 1
ATOM 538 C C . CYS A 1 72 ? -35.295 2.349 50.591 1.00 91.94 72 CYS A C 1
ATOM 540 O O . CYS A 1 72 ? -36.115 3.239 50.399 1.00 91.94 72 CYS A O 1
ATOM 542 N N . VAL A 1 73 ? -34.638 1.753 49.600 1.00 90.25 73 VAL A N 1
ATOM 543 C CA . VAL A 1 73 ? -34.774 2.083 48.174 1.00 90.25 73 VAL A CA 1
ATOM 544 C C . VAL A 1 73 ? -35.167 0.842 47.377 1.00 90.25 73 VAL A C 1
ATOM 546 O O . VAL A 1 73 ? -35.038 -0.288 47.862 1.00 90.25 73 VAL A O 1
ATOM 549 N N . ARG A 1 74 ? -35.651 1.021 46.146 1.00 88.88 74 ARG A N 1
ATOM 550 C CA . ARG A 1 74 ? -35.930 -0.117 45.260 1.00 88.88 74 ARG A CA 1
ATOM 551 C C . ARG A 1 74 ? -34.623 -0.791 44.815 1.00 88.88 74 ARG A C 1
ATOM 553 O O . ARG A 1 74 ? -33.611 -0.106 44.686 1.00 88.88 74 ARG A O 1
ATOM 560 N N . PRO A 1 75 ? -34.616 -2.104 44.511 1.00 83.88 75 PRO A N 1
ATOM 561 C CA . PRO A 1 75 ? -33.422 -2.806 44.041 1.00 83.88 75 PRO A CA 1
ATOM 562 C C . PRO A 1 75 ? -32.750 -2.131 42.842 1.00 83.88 75 PRO A C 1
ATOM 564 O O . PRO A 1 75 ? -31.531 -2.048 42.803 1.00 83.88 75 PRO A O 1
ATOM 567 N N . GLU A 1 76 ? -33.539 -1.573 41.922 1.00 79.75 76 GLU A N 1
ATOM 568 C CA . GLU A 1 76 ? -33.101 -0.768 40.768 1.00 79.75 76 GLU A CA 1
ATOM 569 C C . GLU A 1 76 ? -32.193 0.412 41.167 1.00 79.75 76 GLU A C 1
ATOM 571 O O . GLU A 1 76 ? -31.190 0.688 40.513 1.00 79.75 76 GLU A O 1
ATOM 576 N N . GLU A 1 77 ? -32.507 1.071 42.282 1.00 78.00 77 GLU A N 1
ATOM 577 C CA . GLU A 1 77 ? -31.772 2.223 42.811 1.00 78.00 77 GLU A CA 1
ATOM 578 C C . GLU A 1 77 ? -30.477 1.801 43.523 1.00 78.00 77 GLU A C 1
ATOM 580 O O . GLU A 1 77 ? -29.520 2.570 43.568 1.00 78.00 77 GLU A O 1
ATOM 585 N N . CYS A 1 78 ? -30.387 0.553 44.001 1.00 74.75 78 CYS A N 1
ATOM 586 C CA . CYS A 1 78 ? -29.130 -0.011 44.501 1.00 74.75 78 CYS A CA 1
ATOM 587 C C . CYS A 1 78 ? -28.090 -0.216 43.382 1.00 74.75 78 CYS A C 1
ATOM 589 O O . CYS A 1 78 ? -26.884 -0.134 43.638 1.00 74.75 78 CYS A O 1
ATOM 591 N N . PHE A 1 79 ? -28.521 -0.475 42.139 1.00 64.19 79 PHE A N 1
ATOM 592 C CA . PHE A 1 79 ? -27.601 -0.669 41.007 1.00 64.19 79 PHE A CA 1
ATOM 593 C C . PHE A 1 79 ? -26.889 0.628 40.606 1.00 64.19 79 PHE A C 1
ATOM 595 O O . PHE A 1 79 ? -25.732 0.578 40.189 1.00 64.19 79 PHE A O 1
ATOM 602 N N . ALA A 1 80 ? -27.530 1.783 40.812 1.00 56.69 80 ALA A N 1
ATOM 603 C CA . ALA A 1 80 ? -26.930 3.096 40.578 1.00 56.69 80 ALA A CA 1
ATOM 604 C C . ALA A 1 80 ? -25.797 3.437 41.569 1.00 56.69 80 ALA A C 1
ATOM 606 O O . ALA A 1 80 ? -24.971 4.299 41.280 1.00 56.69 80 ALA A O 1
ATOM 607 N N . GLU A 1 81 ? -25.723 2.757 42.720 1.00 55.28 81 GLU A N 1
ATOM 608 C CA . GLU A 1 81 ? -24.636 2.929 43.699 1.00 55.28 81 GLU A CA 1
ATOM 609 C C . GLU A 1 81 ? -23.463 1.953 43.493 1.00 55.28 81 GLU A C 1
ATOM 611 O O . GLU A 1 81 ? -22.418 2.108 44.130 1.00 55.28 81 GLU A O 1
ATOM 616 N N . THR A 1 82 ? -23.622 0.944 42.627 1.00 56.00 82 THR A N 1
ATOM 617 C CA . THR A 1 82 ? -22.645 -0.151 42.466 1.00 56.00 82 THR A CA 1
ATOM 618 C C . THR A 1 82 ? -21.880 -0.072 41.145 1.00 56.00 82 THR A C 1
ATOM 620 O O . THR A 1 82 ? -20.729 -0.501 41.090 1.00 56.00 82 THR A O 1
ATOM 623 N N . TYR A 1 83 ? -22.472 0.523 40.104 1.00 60.97 83 TYR A N 1
ATOM 624 C CA . TYR A 1 83 ? -21.857 0.627 38.782 1.00 60.97 83 TYR A CA 1
ATOM 625 C C . TYR A 1 83 ? -21.817 2.073 38.280 1.00 60.97 83 TYR A C 1
ATOM 627 O O . TYR A 1 83 ? -22.781 2.816 38.477 1.00 60.97 83 TYR A O 1
ATOM 635 N N . PRO A 1 84 ? -20.718 2.496 37.627 1.00 69.38 84 PRO A N 1
ATOM 636 C CA . PRO A 1 84 ? -20.645 3.818 37.031 1.00 69.38 84 PRO A CA 1
ATOM 637 C C . PRO A 1 84 ? -21.734 3.981 35.966 1.00 69.38 84 PRO A C 1
ATOM 639 O O . PRO A 1 84 ? -21.887 3.143 35.079 1.00 69.38 84 PRO A O 1
ATOM 642 N N . VAL A 1 85 ? -22.484 5.081 36.051 1.00 80.88 85 VAL A N 1
ATOM 643 C CA . VAL A 1 85 ? -23.425 5.483 35.002 1.00 80.88 85 VAL A CA 1
ATOM 644 C C . VAL A 1 85 ? -22.616 5.829 33.752 1.00 80.88 85 VAL A C 1
ATOM 646 O O . VAL A 1 85 ? -21.808 6.758 33.777 1.00 80.88 85 VAL A O 1
ATOM 649 N N . CYS A 1 86 ? -22.816 5.072 32.674 1.00 87.81 86 CYS A N 1
ATOM 650 C CA . CYS A 1 86 ? -22.124 5.301 31.409 1.00 87.81 86 CYS A CA 1
ATOM 651 C C . CYS A 1 86 ? -22.747 6.441 30.599 1.00 87.81 86 CYS A C 1
ATOM 653 O O . CYS A 1 86 ? -23.920 6.784 30.774 1.00 87.81 86 CYS A O 1
ATOM 655 N N . GLY A 1 87 ? -21.949 7.029 29.707 1.00 88.56 87 GLY A N 1
ATOM 656 C CA . GLY A 1 87 ? -22.387 8.093 28.815 1.00 88.56 87 GLY A CA 1
ATOM 657 C C . GLY A 1 87 ? -23.355 7.622 27.726 1.00 88.56 87 GLY A C 1
ATOM 658 O O . GLY A 1 87 ? -23.702 6.447 27.595 1.00 88.56 87 GLY A O 1
ATOM 659 N N . GLU A 1 88 ? -23.797 8.568 26.902 1.00 92.62 88 GLU A N 1
ATOM 660 C CA . GLU A 1 88 ? -24.607 8.263 25.724 1.00 92.62 88 GLU A CA 1
ATOM 661 C C . GLU A 1 88 ? -23.851 7.314 24.775 1.00 92.62 88 GLU A C 1
ATOM 663 O O . GLU A 1 88 ? -22.661 7.495 24.518 1.00 92.62 88 GLU A O 1
ATOM 668 N N . ASN A 1 89 ? -24.552 6.298 24.261 1.00 93.44 89 ASN A N 1
ATOM 669 C CA . ASN A 1 89 ? -23.999 5.238 23.404 1.00 93.44 89 ASN A CA 1
ATOM 670 C C . ASN A 1 89 ? -22.875 4.398 24.037 1.00 93.44 89 ASN A C 1
ATOM 672 O O . ASN A 1 89 ? -22.153 3.692 23.330 1.00 93.44 89 ASN A O 1
ATOM 676 N N . GLU A 1 90 ? -22.774 4.414 25.365 1.00 94.50 90 GLU A N 1
ATOM 677 C CA . GLU A 1 90 ? -21.910 3.519 26.128 1.00 94.50 90 GLU A CA 1
ATOM 678 C C . GLU A 1 90 ? -22.716 2.429 26.845 1.00 94.50 90 GLU A C 1
ATOM 680 O O . GLU A 1 90 ? -23.899 2.586 27.162 1.00 94.50 90 GLU A O 1
ATOM 685 N N . GLU A 1 91 ? -22.060 1.305 27.099 1.00 92.25 91 GLU A N 1
ATOM 686 C CA . GLU A 1 9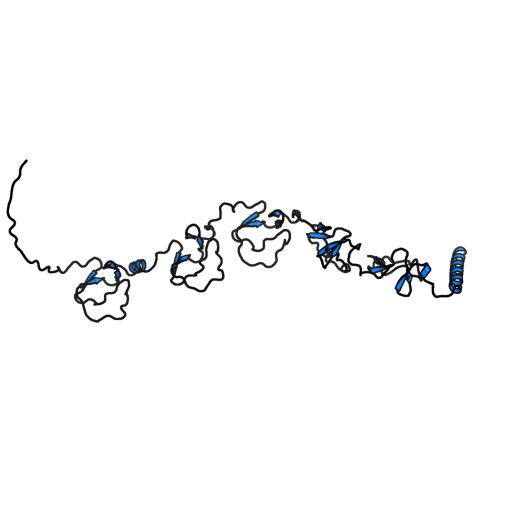1 ? -22.545 0.214 27.933 1.00 92.25 91 GLU A CA 1
ATOM 687 C C . GLU A 1 91 ? -21.482 -0.176 28.961 1.00 92.25 91 GLU A C 1
ATOM 689 O O . GLU A 1 91 ? -20.283 -0.200 28.670 1.00 92.25 91 GLU A O 1
ATOM 694 N N . TYR A 1 92 ? -21.923 -0.450 30.188 1.00 89.12 92 TYR A N 1
ATOM 695 C CA . TYR A 1 92 ? -21.042 -0.942 31.238 1.00 89.12 92 TYR A CA 1
ATOM 696 C C . TYR A 1 92 ? -20.808 -2.443 31.048 1.00 89.12 92 TYR A C 1
ATOM 698 O O . TYR A 1 92 ? -21.759 -3.208 30.877 1.00 89.12 92 TYR A O 1
ATOM 706 N N . THR A 1 93 ? -19.553 -2.876 31.137 1.00 85.50 93 THR A N 1
ATOM 707 C CA . THR A 1 93 ? -19.191 -4.295 31.197 1.00 85.50 93 THR A CA 1
ATOM 708 C C . THR A 1 93 ? -18.039 -4.524 32.171 1.00 85.50 93 THR A C 1
ATOM 710 O O . THR A 1 93 ? -17.134 -3.700 32.310 1.00 85.50 93 THR A O 1
ATOM 713 N N . THR A 1 94 ? -18.053 -5.680 32.834 1.00 87.25 94 THR A N 1
ATOM 714 C CA . THR A 1 94 ? -16.967 -6.154 33.708 1.00 87.25 94 THR A CA 1
ATOM 715 C C . THR A 1 94 ? -15.793 -6.750 32.930 1.00 87.25 94 THR A C 1
ATOM 717 O O . THR A 1 94 ? -14.708 -6.928 33.478 1.00 87.25 94 THR A O 1
ATOM 720 N N . CYS A 1 95 ? -15.980 -7.035 31.640 1.00 87.44 95 CYS A N 1
ATOM 721 C CA . CYS A 1 95 ? -14.918 -7.444 30.731 1.00 87.44 95 CYS A CA 1
ATOM 722 C C . CYS A 1 95 ? -15.126 -6.790 29.362 1.00 87.44 95 CYS A C 1
ATOM 724 O O . CYS A 1 95 ? -15.766 -7.347 28.470 1.00 87.44 95 CYS A O 1
ATOM 726 N N . GLY A 1 96 ? -14.586 -5.587 29.202 1.00 89.88 96 GLY A N 1
ATOM 727 C CA . GLY A 1 96 ? -14.415 -4.930 27.913 1.00 89.88 96 GLY A CA 1
ATOM 728 C C . GLY A 1 96 ? -12.993 -5.082 27.373 1.00 89.88 96 GLY A C 1
ATOM 729 O O . GLY A 1 96 ? -12.061 -5.470 28.082 1.00 89.88 96 GLY A O 1
ATOM 730 N N . SER A 1 97 ? -12.831 -4.777 26.086 1.00 90.56 97 SER A N 1
ATOM 731 C CA . SER A 1 97 ? -11.536 -4.824 25.401 1.00 90.56 97 SER A CA 1
ATOM 732 C C . SER A 1 97 ? -10.577 -3.762 25.943 1.00 90.56 97 SER A C 1
ATOM 734 O O . SER A 1 97 ? -10.928 -2.584 26.006 1.00 90.56 97 SER A O 1
ATOM 736 N N . ALA A 1 98 ? -9.327 -4.144 26.219 1.00 90.12 98 ALA A N 1
ATOM 737 C CA . ALA A 1 98 ? -8.245 -3.195 26.499 1.00 90.12 98 ALA A CA 1
ATOM 738 C C . ALA A 1 98 ? -7.893 -2.284 25.304 1.00 90.12 98 ALA A C 1
ATOM 740 O O . ALA A 1 98 ? -7.226 -1.264 25.471 1.00 90.12 98 ALA A O 1
ATOM 741 N N . CYS A 1 99 ? -8.346 -2.643 24.100 1.00 91.38 99 CYS A N 1
ATOM 742 C CA . CYS A 1 99 ? -8.207 -1.857 22.880 1.00 91.38 99 CYS A CA 1
ATOM 743 C C . CYS A 1 99 ? -9.606 -1.501 22.349 1.00 91.38 99 CYS A C 1
ATOM 745 O O . CYS A 1 99 ? -10.097 -2.179 21.440 1.00 91.38 99 CYS A O 1
ATOM 747 N N . PRO A 1 100 ? -10.290 -0.502 22.932 1.00 88.31 100 PRO A N 1
ATOM 748 C CA . PRO A 1 100 ? -11.566 -0.036 22.404 1.00 88.31 100 PRO A CA 1
ATOM 749 C C . PRO A 1 100 ? -11.373 0.592 21.018 1.00 88.31 100 PRO A C 1
ATOM 751 O O . PRO A 1 100 ? -10.323 1.171 20.734 1.00 88.31 100 PRO A O 1
ATOM 754 N N . LEU A 1 101 ? -12.391 0.482 20.166 1.00 91.69 101 LEU A N 1
ATOM 755 C CA . LEU A 1 101 ? -12.394 1.125 18.854 1.00 91.69 101 LEU A CA 1
ATOM 756 C C . LEU A 1 101 ? -12.578 2.641 19.018 1.00 91.69 101 LEU A C 1
ATOM 758 O O . LEU A 1 101 ? -13.400 3.101 19.818 1.00 91.69 101 LEU A O 1
ATOM 762 N N . THR A 1 102 ? -11.813 3.418 18.263 1.00 91.81 102 THR A N 1
ATOM 763 C CA . THR A 1 102 ? -11.807 4.886 18.312 1.00 91.81 102 THR A CA 1
ATOM 764 C C . THR A 1 102 ? -12.029 5.478 16.925 1.00 91.81 102 THR A C 1
ATOM 766 O O . THR A 1 102 ? -12.021 4.746 15.935 1.00 91.81 102 THR A O 1
ATOM 769 N N . CYS A 1 103 ? -12.212 6.795 16.823 1.00 89.25 103 CYS A N 1
ATOM 770 C CA . CYS A 1 103 ? -12.350 7.441 15.516 1.00 89.25 103 CYS A CA 1
ATOM 771 C C . CYS A 1 103 ? -11.086 7.308 14.651 1.00 89.25 103 CYS A C 1
ATOM 773 O O . CYS A 1 103 ? -11.196 7.223 13.431 1.00 89.25 103 CYS A O 1
ATOM 775 N N . SER A 1 104 ? -9.900 7.221 15.261 1.00 86.69 104 SER A N 1
ATOM 776 C CA . SER A 1 104 ? -8.645 6.958 14.537 1.00 86.69 104 SER A CA 1
ATOM 777 C C . SER A 1 104 ? -8.353 5.464 14.334 1.00 86.69 104 SER A C 1
ATOM 779 O O . SER A 1 104 ? -7.492 5.119 13.529 1.00 86.69 104 SER A O 1
ATOM 781 N N . GLN A 1 105 ? -9.027 4.572 15.070 1.00 84.19 105 GLN A N 1
ATOM 782 C CA . GLN A 1 105 ? -8.826 3.120 15.026 1.00 84.19 105 GLN A CA 1
ATOM 783 C C . GLN A 1 105 ? -10.169 2.387 15.160 1.00 84.19 105 GLN A C 1
ATOM 785 O O . GLN A 1 105 ? -10.511 1.857 16.219 1.00 84.19 105 GLN A O 1
ATOM 790 N N . TYR A 1 106 ? -10.932 2.353 14.071 1.00 85.50 106 TYR A N 1
ATOM 791 C CA . TYR A 1 106 ? -12.255 1.726 14.019 1.00 85.50 106 TYR A CA 1
ATOM 792 C C . TYR A 1 106 ? -12.233 0.247 13.597 1.00 85.50 106 TYR A C 1
ATOM 794 O O . TYR A 1 106 ? -13.244 -0.445 13.714 1.00 85.50 106 TYR A O 1
ATOM 802 N N . GLU A 1 107 ? -11.081 -0.267 13.164 1.00 83.25 107 GLU A N 1
ATOM 803 C CA . GLU A 1 107 ? -10.879 -1.693 12.896 1.00 83.25 107 GLU A CA 1
ATOM 804 C C . GLU A 1 107 ? -10.199 -2.396 14.084 1.00 83.25 107 GLU A C 1
ATOM 806 O O . GLU A 1 107 ? -9.248 -1.854 14.666 1.00 83.25 107 GLU A O 1
ATOM 811 N N . PRO A 1 108 ? -10.642 -3.611 14.461 1.00 82.88 108 PRO A N 1
ATOM 812 C CA . PRO A 1 108 ? -9.977 -4.397 15.490 1.00 82.88 108 PRO A CA 1
ATOM 813 C C . PRO A 1 108 ? -8.548 -4.746 15.073 1.00 82.88 108 PRO A C 1
ATOM 815 O O . PRO A 1 108 ? -8.313 -5.373 14.044 1.00 82.88 108 PRO A O 1
ATOM 818 N N . ARG A 1 109 ? -7.583 -4.384 15.914 1.00 84.62 109 ARG A N 1
ATOM 819 C CA . ARG A 1 109 ? -6.182 -4.798 15.774 1.00 84.62 109 ARG A CA 1
ATOM 820 C C . ARG A 1 109 ? -5.857 -5.933 16.736 1.00 84.62 109 ARG A C 1
ATOM 822 O O . ARG A 1 109 ? -6.602 -6.179 17.685 1.00 84.62 109 ARG A O 1
ATOM 829 N N . THR A 1 110 ? -4.700 -6.567 16.548 1.00 88.31 110 THR A N 1
ATOM 830 C CA . THR A 1 110 ? -4.147 -7.503 17.532 1.00 88.31 110 THR A CA 1
ATOM 831 C C . THR A 1 110 ? -4.082 -6.823 18.896 1.00 88.31 110 THR A C 1
ATOM 833 O O . THR A 1 110 ? -3.341 -5.858 19.091 1.00 88.31 110 THR A O 1
ATOM 836 N N . CYS A 1 111 ? -4.889 -7.315 19.829 1.00 87.88 111 CYS A N 1
ATOM 837 C CA . CYS A 1 111 ? -4.997 -6.786 21.177 1.00 87.88 111 CYS A CA 1
ATOM 838 C C . CYS A 1 111 ? -4.674 -7.886 22.182 1.00 87.88 111 CYS A C 1
ATOM 840 O O . CYS A 1 111 ? -4.897 -9.072 21.934 1.00 87.88 111 CYS A O 1
ATOM 842 N N . ILE A 1 112 ? -4.150 -7.486 23.334 1.00 86.81 112 ILE A N 1
ATOM 843 C CA . ILE A 1 112 ? -3.980 -8.392 24.460 1.00 86.81 112 ILE A CA 1
ATOM 844 C C . ILE A 1 112 ? -5.362 -8.808 24.994 1.00 86.81 112 ILE A C 1
ATOM 846 O O . ILE A 1 112 ? -6.245 -7.969 25.147 1.00 86.81 112 ILE A O 1
ATOM 850 N N . LEU A 1 113 ? -5.554 -10.095 25.297 1.00 85.44 113 LEU A N 1
ATOM 851 C CA . LEU A 1 113 ? -6.829 -10.662 25.778 1.00 85.44 113 LEU A CA 1
ATOM 852 C C . LEU A 1 113 ? -7.129 -10.332 27.255 1.00 85.44 113 LEU A C 1
ATOM 854 O O . LEU A 1 113 ? -7.717 -11.132 27.978 1.00 85.44 113 LEU A O 1
ATOM 858 N N . VAL A 1 114 ? -6.686 -9.167 27.726 1.00 89.25 114 VAL A N 1
ATOM 859 C CA . VAL A 1 114 ? -6.954 -8.692 29.085 1.00 89.25 114 VAL A CA 1
ATOM 860 C C . VAL A 1 114 ? -8.296 -7.967 29.096 1.00 89.25 114 VAL A C 1
ATOM 862 O O . VAL A 1 114 ? -8.508 -7.030 28.328 1.00 89.25 114 VAL A O 1
ATOM 865 N N . CYS A 1 115 ? -9.182 -8.401 29.991 1.00 89.38 115 CYS A N 1
ATOM 866 C CA . CYS A 1 115 ? -10.435 -7.720 30.294 1.00 89.38 115 CYS A CA 1
ATOM 867 C C . CYS A 1 115 ? -10.168 -6.444 31.097 1.00 89.38 115 CYS A C 1
ATOM 869 O O . CYS A 1 115 ? -9.450 -6.487 32.099 1.00 89.38 115 CYS A O 1
ATOM 871 N N . ILE A 1 116 ? -10.796 -5.340 30.702 1.00 90.25 116 ILE A N 1
ATOM 872 C CA . ILE A 1 116 ? -10.882 -4.125 31.515 1.00 90.25 116 ILE A CA 1
ATOM 873 C C . ILE A 1 116 ? -12.349 -3.890 31.869 1.00 90.25 116 ILE A C 1
ATOM 875 O O . ILE A 1 116 ? -13.218 -3.950 31.006 1.00 90.25 116 ILE A O 1
ATOM 879 N N . GLU A 1 117 ? -12.625 -3.640 33.140 1.00 88.56 117 GLU A N 1
ATOM 880 C CA . GLU A 1 117 ? -13.956 -3.281 33.626 1.00 88.56 117 GLU A CA 1
ATOM 881 C C . GLU A 1 117 ? -14.214 -1.778 33.432 1.00 88.56 117 GLU A C 1
ATOM 883 O O . GLU A 1 117 ? -13.340 -0.956 33.713 1.00 88.56 117 GLU A O 1
ATOM 888 N N . GLY A 1 118 ? -15.406 -1.404 32.958 1.00 90.25 118 GLY A N 1
ATOM 889 C CA . GLY A 1 118 ? -15.774 -0.003 32.747 1.00 90.25 118 GLY A CA 1
ATOM 890 C C . GLY A 1 118 ? -16.873 0.217 31.706 1.00 90.25 118 GLY A C 1
ATOM 891 O O . GLY A 1 118 ? -17.602 -0.702 31.340 1.00 90.25 118 GLY A O 1
ATOM 892 N N . CYS A 1 119 ? -16.986 1.462 31.237 1.00 93.75 119 CYS A N 1
ATOM 893 C CA . CYS A 1 119 ? -17.916 1.876 30.185 1.00 93.75 119 CYS A CA 1
ATOM 894 C C . CYS A 1 119 ? -17.245 1.832 28.806 1.00 93.75 119 CYS A C 1
ATOM 896 O O . CYS A 1 119 ? -16.187 2.432 28.589 1.00 93.75 119 CYS A O 1
ATOM 898 N N . PHE A 1 120 ? -17.882 1.154 27.856 1.00 94.44 120 PHE A N 1
ATOM 899 C CA . PHE A 1 120 ? -17.375 0.953 26.500 1.00 94.44 120 PHE A CA 1
ATOM 900 C C . PHE A 1 120 ? -18.411 1.392 25.472 1.00 94.44 120 PHE A C 1
ATOM 902 O O . PHE A 1 120 ? -19.608 1.342 25.736 1.00 94.44 120 PHE A O 1
ATOM 909 N N . CYS A 1 121 ? -17.960 1.831 24.297 1.00 95.69 121 CYS A N 1
ATOM 910 C CA . CYS A 1 121 ? -18.878 2.162 23.213 1.00 95.69 121 CYS A CA 1
ATOM 911 C C . CYS A 1 121 ? -19.649 0.915 22.773 1.00 95.69 121 CYS A C 1
ATOM 913 O O . CYS A 1 121 ? -19.056 -0.151 22.595 1.00 95.69 121 CYS A O 1
ATOM 915 N N . LYS A 1 122 ? -20.959 1.071 22.569 1.00 94.81 122 LYS A N 1
ATOM 916 C CA . LYS A 1 122 ? -21.814 0.014 22.020 1.00 94.81 122 LYS A CA 1
ATOM 917 C C . LYS A 1 122 ? -21.351 -0.390 20.612 1.00 94.81 122 LYS A C 1
ATOM 919 O O . LYS A 1 122 ? -20.735 0.423 19.916 1.00 94.81 122 LYS A O 1
ATOM 924 N N . PRO A 1 123 ? -21.682 -1.604 20.135 1.00 91.38 123 PRO A N 1
ATOM 925 C CA . PRO A 1 123 ? -21.385 -2.015 18.765 1.00 91.38 123 PRO A CA 1
ATOM 926 C C . PRO A 1 123 ? -21.865 -0.989 17.726 1.00 91.38 123 PRO A C 1
ATOM 928 O O . PRO A 1 123 ? -23.003 -0.526 17.785 1.00 91.38 123 PRO A O 1
ATOM 931 N N . GLY A 1 124 ? -20.994 -0.636 16.776 1.00 88.19 124 GLY A N 1
ATOM 932 C CA . GLY A 1 124 ? -21.255 0.398 15.763 1.00 88.19 124 GLY A CA 1
ATOM 933 C C . GLY A 1 124 ? -20.905 1.831 16.188 1.00 88.19 124 GLY A C 1
ATOM 934 O O . GLY A 1 124 ? -21.008 2.737 15.363 1.00 88.19 124 GLY A O 1
ATOM 935 N N . TYR A 1 125 ? -20.457 2.035 17.432 1.00 94.25 125 TYR A N 1
ATOM 936 C CA . TYR A 1 125 ? -19.973 3.319 17.937 1.00 94.25 125 TYR A CA 1
ATOM 937 C C . TYR A 1 125 ? -18.475 3.282 18.242 1.00 94.25 125 TYR A C 1
ATOM 939 O O . TYR A 1 125 ? -17.920 2.268 18.667 1.00 94.25 125 TYR A O 1
ATOM 947 N N . TYR A 1 126 ? -17.839 4.435 18.071 1.00 94.25 126 TYR A N 1
ATOM 948 C CA . TYR A 1 126 ? -16.400 4.627 18.149 1.00 94.25 126 TYR A CA 1
ATOM 949 C C . TYR A 1 126 ? -16.098 5.767 19.108 1.00 94.25 126 TYR A C 1
ATOM 951 O O . TYR A 1 126 ? -16.764 6.807 19.089 1.00 94.25 126 TYR A O 1
ATOM 959 N N . ARG A 1 127 ? -15.102 5.579 19.977 1.00 93.94 127 ARG A N 1
ATOM 960 C CA . ARG A 1 127 ? -14.727 6.618 20.936 1.00 93.94 127 ARG A CA 1
ATOM 961 C C . ARG A 1 127 ? -14.022 7.752 20.197 1.00 93.94 127 ARG A C 1
ATOM 963 O O . ARG A 1 127 ? -12.937 7.556 19.658 1.00 93.94 127 ARG A O 1
ATOM 970 N N . ASN A 1 128 ? -14.623 8.933 20.202 1.00 90.38 128 ASN A N 1
ATOM 971 C CA . ASN A 1 128 ? -14.000 10.154 19.717 1.00 90.38 128 ASN A CA 1
ATOM 972 C C . ASN A 1 128 ? -12.921 10.592 20.715 1.00 90.38 128 ASN A C 1
ATOM 974 O O . ASN A 1 128 ? -13.223 10.931 21.858 1.00 90.38 128 ASN A O 1
ATOM 978 N N . GLU A 1 129 ? -11.662 10.591 20.292 1.00 89.31 129 GLU A N 1
ATOM 979 C CA . GLU A 1 129 ? -10.507 10.891 21.142 1.00 89.31 129 GLU A CA 1
ATOM 980 C C . GLU A 1 129 ? -10.452 12.359 21.590 1.00 89.31 129 GLU A C 1
ATOM 982 O O . GLU A 1 129 ? -9.812 12.667 22.592 1.00 89.31 129 GLU A O 1
ATOM 987 N N . ILE A 1 130 ? -11.135 13.260 20.876 1.00 83.75 130 ILE A N 1
ATOM 988 C CA . ILE A 1 130 ? -11.192 14.693 21.191 1.00 83.75 130 ILE A CA 1
ATOM 989 C C . ILE A 1 130 ? -12.252 14.964 22.260 1.00 83.75 130 ILE A C 1
ATOM 991 O O . ILE A 1 130 ? -11.999 15.679 23.227 1.00 83.75 130 ILE A O 1
ATOM 995 N N . THR A 1 131 ? -13.456 14.415 22.083 1.00 88.56 131 THR A N 1
ATOM 996 C CA . THR A 1 131 ? -14.603 14.713 22.961 1.00 88.56 131 THR A CA 1
ATOM 997 C C . THR A 1 131 ? -14.814 13.681 24.065 1.00 88.56 131 THR A C 1
ATOM 999 O O . THR A 1 131 ? -15.554 13.942 25.011 1.00 88.56 131 THR A O 1
ATOM 1002 N N . GLY A 1 132 ? -14.211 12.498 23.938 1.00 89.00 132 GLY A N 1
ATOM 1003 C CA . GLY A 1 132 ? -14.409 11.350 24.822 1.00 89.00 132 GLY A CA 1
ATOM 1004 C C . GLY A 1 132 ? -15.723 10.590 24.604 1.00 89.00 132 GLY A C 1
ATOM 1005 O O . GLY A 1 132 ? -15.907 9.547 25.229 1.00 89.00 132 GLY A O 1
ATOM 1006 N N . LYS A 1 133 ? -16.622 11.068 23.730 1.00 94.94 133 LYS A N 1
ATOM 1007 C CA . LYS A 1 133 ? -17.956 10.484 23.502 1.00 94.94 133 LYS A CA 1
ATOM 1008 C C . LYS A 1 133 ? -17.933 9.341 22.485 1.00 94.94 133 LYS A C 1
ATOM 1010 O O . LYS A 1 133 ? -17.101 9.329 21.580 1.00 94.94 133 LYS A O 1
ATOM 1015 N N . CYS A 1 134 ? -18.883 8.418 22.601 1.00 95.44 134 CYS A N 1
ATOM 1016 C CA . CYS A 1 134 ? -19.114 7.370 21.609 1.00 95.44 134 CYS A CA 1
ATOM 1017 C C . CYS A 1 134 ? -20.028 7.891 20.496 1.00 95.44 134 CYS A C 1
ATOM 1019 O O . CYS A 1 134 ? -21.181 8.251 20.738 1.00 95.44 134 CYS A O 1
ATOM 1021 N N . VAL A 1 135 ? -19.491 7.943 19.280 1.00 93.81 135 VAL A N 1
ATOM 1022 C CA . VAL A 1 135 ? -20.143 8.511 18.093 1.00 93.81 135 VAL A CA 1
ATOM 1023 C C . VAL A 1 135 ? -20.108 7.512 16.937 1.00 93.81 135 VAL A C 1
ATOM 1025 O O . VAL A 1 135 ? -19.368 6.530 16.984 1.00 93.81 135 VAL A O 1
ATOM 1028 N N . THR A 1 136 ? -20.912 7.731 15.904 1.00 92.56 136 THR A N 1
ATOM 1029 C CA . THR A 1 136 ? -20.828 6.959 14.656 1.00 92.56 136 THR A CA 1
ATOM 1030 C C . THR A 1 136 ? -19.671 7.465 13.780 1.00 92.56 136 THR A C 1
ATOM 1032 O O . THR A 1 136 ? -19.158 8.563 13.998 1.00 92.56 136 THR A O 1
ATOM 1035 N N . LEU A 1 137 ? -19.222 6.681 12.789 1.00 85.38 137 LEU A N 1
ATOM 1036 C CA . LEU A 1 137 ? -18.065 7.053 11.948 1.00 85.38 137 LEU A CA 1
ATOM 1037 C C . LEU A 1 137 ? -18.258 8.368 11.183 1.00 85.38 137 LEU A C 1
ATOM 1039 O O . LEU A 1 137 ? -17.300 9.110 10.993 1.00 85.38 137 LEU A O 1
ATOM 1043 N N . ASP A 1 138 ? -19.484 8.682 10.772 1.00 84.12 138 ASP A N 1
ATOM 1044 C CA . ASP A 1 138 ? -19.841 9.944 10.111 1.00 84.12 138 ASP A CA 1
ATOM 1045 C C . ASP A 1 138 ? -19.732 11.169 11.035 1.00 84.12 138 ASP A C 1
ATOM 1047 O O . ASP A 1 138 ? -19.625 12.296 10.561 1.00 84.12 138 ASP A O 1
ATOM 1051 N N . GLN A 1 139 ? -19.722 10.948 12.351 1.00 85.44 139 GLN A N 1
ATOM 1052 C CA . GLN A 1 139 ? -19.601 11.975 13.387 1.00 85.44 139 GLN A CA 1
ATOM 1053 C C . GLN A 1 139 ? -18.188 12.057 13.980 1.00 85.44 139 GLN A C 1
ATOM 1055 O O . GLN A 1 139 ? -17.936 12.843 14.902 1.00 85.44 139 GLN A O 1
ATOM 1060 N N . CYS A 1 140 ? -17.260 11.233 13.495 1.00 85.06 140 CYS A N 1
ATOM 1061 C CA . CYS A 1 140 ? -15.867 11.330 13.886 1.00 85.06 140 CYS A CA 1
ATOM 1062 C C . CYS A 1 140 ? -15.265 12.654 13.393 1.00 85.06 140 CYS A C 1
ATOM 1064 O O . CYS A 1 140 ? -15.621 13.130 12.314 1.00 85.06 140 CYS A O 1
ATOM 1066 N N . PRO A 1 141 ? -14.366 13.275 14.178 1.00 73.31 141 PRO A N 1
ATOM 1067 C CA . PRO A 1 141 ? -13.795 14.560 13.828 1.00 73.31 141 PRO A CA 1
ATOM 1068 C C . PRO A 1 141 ? -12.925 14.375 12.590 1.00 73.31 141 PRO A C 1
ATOM 1070 O O . PRO A 1 141 ? -11.824 13.828 12.649 1.00 73.31 141 PRO A O 1
ATOM 1073 N N . VAL A 1 142 ? -13.443 14.823 11.454 1.00 66.69 142 VAL A N 1
ATOM 1074 C CA . VAL A 1 142 ? -12.654 14.993 10.245 1.00 66.69 142 VAL A CA 1
ATOM 1075 C C . VAL A 1 142 ? -11.811 16.232 10.505 1.00 66.69 142 VAL A C 1
ATOM 1077 O O . VAL A 1 142 ? -12.366 17.297 10.767 1.00 66.69 142 VAL A O 1
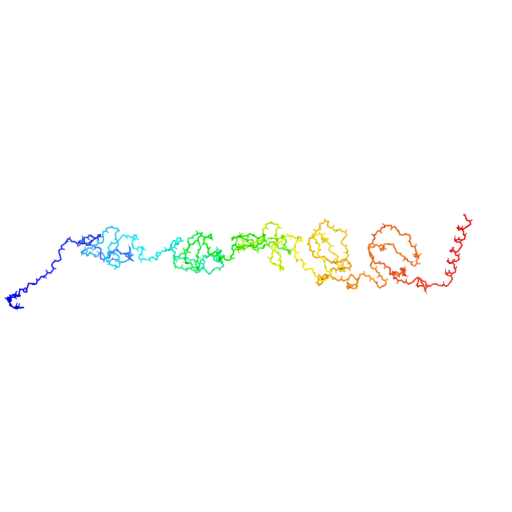ATOM 1080 N N . ALA A 1 143 ? -10.484 16.105 10.518 1.00 56.22 143 ALA A N 1
ATOM 1081 C CA . ALA A 1 143 ? -9.629 17.285 10.550 1.00 56.22 143 ALA A CA 1
ATOM 1082 C C . ALA A 1 143 ? -10.090 18.220 9.416 1.00 56.22 143 ALA A C 1
ATOM 1084 O O . ALA A 1 143 ? -10.119 17.805 8.257 1.00 56.22 143 ALA A O 1
ATOM 1085 N N . GLU A 1 144 ? -10.517 19.439 9.764 1.00 52.06 144 GLU A N 1
ATOM 1086 C CA . GLU A 1 144 ? -11.233 20.365 8.865 1.00 52.06 144 GLU A CA 1
ATOM 1087 C C . GLU A 1 144 ? -10.417 20.789 7.622 1.00 52.06 144 GLU A C 1
ATOM 1089 O O . GLU A 1 144 ? -10.952 21.427 6.722 1.00 52.06 144 GLU A O 1
ATOM 1094 N N . ASP A 1 145 ? -9.156 20.361 7.512 1.00 50.00 145 ASP A N 1
ATOM 1095 C CA . ASP A 1 145 ? -8.291 20.538 6.338 1.00 50.00 145 ASP A CA 1
ATOM 1096 C C . ASP A 1 145 ? -8.438 19.447 5.249 1.00 50.00 145 ASP A C 1
ATOM 1098 O O . ASP A 1 145 ? -7.842 19.567 4.182 1.00 50.00 145 ASP A O 1
ATOM 1102 N N . TYR A 1 146 ? -9.213 18.374 5.469 1.00 52.16 146 TYR A N 1
ATOM 1103 C CA . TYR A 1 146 ? -9.243 17.210 4.556 1.00 52.16 146 TYR A CA 1
ATOM 1104 C C . TYR A 1 146 ? -10.451 17.115 3.614 1.00 52.16 146 TYR A C 1
ATOM 1106 O O . TYR A 1 146 ? -10.526 16.175 2.825 1.00 52.16 146 TYR A O 1
ATOM 1114 N N . GLN A 1 147 ? -11.396 18.057 3.650 1.00 55.91 147 GLN A N 1
ATOM 1115 C CA . GLN A 1 147 ? -12.559 18.016 2.748 1.00 55.91 147 GLN A CA 1
ATOM 1116 C C . GLN A 1 147 ? -12.341 18.704 1.396 1.00 55.91 147 GLN A C 1
ATOM 1118 O O . GLN A 1 147 ? -13.198 18.607 0.516 1.00 55.91 147 GLN A O 1
ATOM 1123 N N . VAL A 1 148 ? -11.196 19.358 1.195 1.00 73.25 148 VAL A N 1
ATOM 1124 C CA . VAL A 1 148 ? -10.822 19.906 -0.111 1.00 73.25 148 VAL A CA 1
ATOM 1125 C C . VAL A 1 148 ? -9.844 18.948 -0.772 1.00 73.25 148 VAL A C 1
ATOM 1127 O O . VAL A 1 148 ? -8.632 19.052 -0.609 1.00 73.25 148 VAL A O 1
ATOM 1130 N N . CYS A 1 149 ? -10.389 17.991 -1.514 1.00 84.94 149 CYS A N 1
ATOM 1131 C CA . CYS A 1 149 ? -9.572 17.161 -2.383 1.00 84.94 149 CYS A CA 1
ATOM 1132 C C . CYS A 1 149 ? -9.080 17.956 -3.596 1.00 84.94 149 CYS A C 1
ATOM 1134 O O . CYS A 1 149 ? -9.710 18.929 -4.024 1.00 84.94 149 CYS A O 1
ATOM 1136 N N . GLY A 1 150 ? -7.939 17.538 -4.143 1.00 86.25 150 GLY A N 1
ATOM 1137 C CA . GLY A 1 150 ? -7.370 18.130 -5.341 1.00 86.25 150 GLY A CA 1
ATOM 1138 C C . GLY A 1 150 ? -8.231 17.900 -6.585 1.00 86.25 150 GLY A C 1
ATOM 1139 O O . GLY A 1 150 ? -9.275 17.242 -6.574 1.00 86.25 150 GLY A O 1
ATOM 1140 N N . GLU A 1 151 ? -7.779 18.448 -7.708 1.00 93.06 151 GLU A N 1
ATOM 1141 C CA . GLU A 1 151 ? -8.414 18.192 -8.998 1.00 93.06 151 GLU A CA 1
ATOM 1142 C C . GLU A 1 151 ? -8.427 16.682 -9.304 1.00 93.06 151 GLU A C 1
ATOM 1144 O O . GLU A 1 151 ? -7.428 15.990 -9.112 1.00 93.06 151 GLU A O 1
ATOM 1149 N N . ASN A 1 152 ? -9.571 16.178 -9.776 1.00 94.25 152 ASN A N 1
ATOM 1150 C CA . ASN A 1 152 ? -9.813 14.758 -10.074 1.00 94.25 152 ASN A CA 1
ATOM 1151 C C . ASN A 1 152 ? -9.681 13.797 -8.882 1.00 94.25 152 ASN A C 1
ATOM 1153 O O . ASN A 1 152 ? -9.571 12.585 -9.072 1.00 94.25 152 ASN A O 1
ATOM 1157 N N . GLU A 1 153 ? -9.775 14.319 -7.662 1.00 94.38 153 GLU A N 1
ATOM 1158 C CA . GLU A 1 153 ? -9.858 13.526 -6.443 1.00 94.38 153 GLU A CA 1
ATOM 1159 C C . GLU A 1 153 ? -11.270 13.549 -5.844 1.00 94.38 153 GLU A C 1
ATOM 1161 O O . GLU A 1 153 ? -12.042 14.497 -6.019 1.00 94.38 153 GLU A O 1
ATOM 1166 N N . GLU A 1 154 ? -11.618 12.484 -5.134 1.00 92.50 154 GLU A N 1
ATOM 1167 C CA . GLU A 1 154 ? -12.824 12.364 -4.326 1.00 92.50 154 GLU A CA 1
ATOM 1168 C C . GLU A 1 154 ? -12.475 11.926 -2.905 1.00 92.50 154 GLU A C 1
ATOM 1170 O O . GLU A 1 154 ? -11.593 11.094 -2.683 1.00 92.50 154 GLU A O 1
ATOM 1175 N N . TYR A 1 155 ? -13.162 12.521 -1.932 1.00 88.44 155 TYR A N 1
ATOM 1176 C CA . TYR A 1 155 ? -13.010 12.152 -0.534 1.00 88.44 155 TYR A CA 1
ATOM 1177 C C . TYR A 1 155 ? -13.813 10.885 -0.252 1.00 88.44 155 TYR A C 1
ATOM 1179 O O . TYR A 1 155 ? -15.001 10.819 -0.569 1.00 88.44 155 TYR A O 1
ATOM 1187 N N . THR A 1 156 ? -13.196 9.909 0.406 1.00 84.81 156 THR A N 1
ATOM 1188 C CA . THR A 1 156 ? -13.900 8.737 0.929 1.00 84.81 156 THR A CA 1
ATOM 1189 C C . THR A 1 156 ? -13.393 8.363 2.318 1.00 84.81 156 THR A C 1
ATOM 1191 O O . THR A 1 156 ? -12.215 8.513 2.650 1.00 84.81 156 THR A O 1
ATOM 1194 N N . THR A 1 157 ? -14.311 7.864 3.145 1.00 81.38 157 THR A N 1
ATOM 1195 C CA . THR A 1 157 ? -14.021 7.291 4.466 1.00 81.38 157 THR A CA 1
ATOM 1196 C C . THR A 1 157 ? -13.538 5.842 4.382 1.00 81.38 157 THR A C 1
ATOM 1198 O O . THR A 1 157 ? -13.020 5.310 5.357 1.00 81.38 157 THR A O 1
ATOM 1201 N N . CYS A 1 158 ? -13.664 5.205 3.217 1.00 83.06 158 CYS A N 1
ATOM 1202 C CA . CYS A 1 158 ? -13.101 3.891 2.940 1.00 83.06 158 CYS A CA 1
ATOM 1203 C C . CYS A 1 158 ? -12.652 3.823 1.475 1.00 83.06 158 CYS A C 1
ATOM 1205 O O . CYS A 1 158 ? -13.394 3.402 0.587 1.00 83.06 158 CYS A O 1
ATOM 1207 N N . GLY A 1 159 ? -11.441 4.303 1.210 1.00 87.62 159 GLY A N 1
ATOM 1208 C CA . GLY A 1 159 ? -10.737 4.109 -0.050 1.00 87.62 159 GLY A CA 1
ATOM 1209 C C . GLY A 1 159 ? -9.841 2.873 -0.015 1.00 87.62 159 GLY A C 1
ATOM 1210 O O . GLY A 1 159 ? -9.506 2.351 1.050 1.00 87.62 159 GLY A O 1
ATOM 1211 N N . SER A 1 160 ? -9.448 2.413 -1.202 1.00 90.19 160 SER A N 1
ATOM 1212 C CA . SER A 1 160 ? -8.564 1.256 -1.368 1.00 90.19 160 SER A CA 1
ATOM 1213 C C . SER A 1 160 ? -7.213 1.464 -0.673 1.00 90.19 160 SER A C 1
ATOM 1215 O O . SER A 1 160 ? -6.609 2.531 -0.786 1.00 90.19 160 SER A O 1
ATOM 1217 N N . ALA A 1 161 ? -6.684 0.415 -0.032 1.00 89.50 161 ALA A N 1
ATOM 1218 C CA . ALA A 1 161 ? -5.309 0.380 0.475 1.00 89.50 161 ALA A CA 1
ATOM 1219 C C . ALA A 1 161 ? -4.238 0.405 -0.636 1.00 89.50 161 ALA A C 1
ATOM 1221 O O . ALA A 1 161 ? -3.064 0.637 -0.351 1.00 89.50 161 ALA A O 1
ATOM 1222 N N . CYS A 1 162 ? -4.639 0.189 -1.889 1.00 91.56 162 CYS A N 1
ATOM 1223 C CA . CYS A 1 162 ? -3.788 0.188 -3.074 1.00 91.56 162 CYS A CA 1
ATOM 1224 C C . CYS A 1 162 ? -4.431 1.025 -4.201 1.00 91.56 162 CYS A C 1
ATOM 1226 O O . CYS A 1 162 ? -4.896 0.492 -5.210 1.00 91.56 162 CYS A O 1
ATOM 1228 N N . PRO A 1 163 ? -4.550 2.349 -4.042 1.00 92.00 163 PRO A N 1
ATOM 1229 C CA . PRO A 1 163 ? -5.143 3.169 -5.090 1.00 92.00 163 PRO A CA 1
ATOM 1230 C C . PRO A 1 163 ? -4.348 3.045 -6.402 1.00 92.00 163 PRO A C 1
ATOM 1232 O O . PRO A 1 163 ? -3.126 2.895 -6.357 1.00 92.00 163 PRO A O 1
ATOM 1235 N N . PRO A 1 164 ? -5.016 3.101 -7.567 1.00 91.38 164 PRO A N 1
ATOM 1236 C CA . PRO A 1 164 ? -4.345 3.004 -8.855 1.00 91.38 164 PRO A CA 1
ATOM 1237 C C . PRO A 1 164 ? -3.422 4.210 -9.073 1.00 91.38 164 PRO A C 1
ATOM 1239 O O . PRO A 1 164 ? -3.777 5.360 -8.792 1.00 91.38 164 PRO A O 1
ATOM 1242 N N . THR A 1 165 ? -2.223 3.950 -9.586 1.00 91.06 165 THR A N 1
ATOM 1243 C CA . THR A 1 165 ? -1.198 4.977 -9.822 1.00 91.06 165 THR A CA 1
ATOM 1244 C C . THR A 1 165 ? -0.732 4.954 -11.268 1.00 91.06 165 THR A C 1
ATOM 1246 O O . THR A 1 165 ? -1.007 4.012 -12.009 1.00 91.06 165 THR A O 1
ATOM 1249 N N . CYS A 1 166 ? -0.018 5.992 -11.698 1.00 86.56 166 CYS A N 1
ATOM 1250 C CA . CYS A 1 166 ? 0.565 6.034 -13.040 1.00 86.56 166 CYS A CA 1
ATOM 1251 C C . CYS A 1 166 ? 1.526 4.857 -13.304 1.00 86.56 166 CYS A C 1
ATOM 1253 O O . CYS A 1 166 ? 1.643 4.399 -14.439 1.00 86.56 166 CYS A O 1
ATOM 1255 N N . ALA A 1 167 ? 2.208 4.357 -12.267 1.00 81.69 167 ALA A N 1
ATOM 1256 C CA . ALA A 1 167 ? 3.113 3.211 -12.369 1.00 81.69 167 ALA A CA 1
ATOM 1257 C C . ALA A 1 167 ? 2.373 1.864 -12.317 1.00 81.69 167 ALA A C 1
ATOM 1259 O O . ALA A 1 167 ? 2.830 0.887 -12.913 1.00 81.69 167 ALA A O 1
ATOM 1260 N N . LEU A 1 168 ? 1.233 1.813 -11.620 1.00 83.12 168 LEU A N 1
ATOM 1261 C CA . LEU A 1 168 ? 0.396 0.624 -11.497 1.00 83.12 168 LEU A CA 1
ATOM 1262 C C . LEU A 1 168 ? -1.091 0.985 -11.682 1.00 83.12 168 LEU A C 1
ATOM 1264 O O . LEU A 1 168 ? -1.813 1.154 -10.696 1.00 83.12 168 LEU A O 1
ATOM 1268 N N . PRO A 1 169 ? -1.558 1.098 -12.942 1.00 85.06 169 PRO A N 1
ATOM 1269 C CA . PRO A 1 169 ? -2.937 1.486 -13.244 1.00 85.06 169 PRO A CA 1
ATOM 1270 C C . PRO A 1 169 ? -3.970 0.449 -12.802 1.00 85.06 169 PRO A C 1
ATOM 1272 O O . PRO A 1 169 ? -5.074 0.793 -12.394 1.00 85.06 169 PRO A O 1
ATOM 1275 N N . GLU A 1 170 ? -3.594 -0.828 -12.849 1.00 86.94 170 GLU A N 1
ATOM 1276 C CA . GLU A 1 170 ? -4.433 -1.949 -12.428 1.00 86.94 170 GLU A CA 1
ATOM 1277 C C . GLU A 1 170 ? -3.758 -2.686 -11.261 1.00 86.94 170 GLU A C 1
ATOM 1279 O O . GLU A 1 170 ? -3.025 -3.659 -11.473 1.00 86.94 170 GLU A O 1
ATOM 1284 N N . PRO A 1 171 ? -3.948 -2.213 -10.015 1.00 84.19 171 PRO A N 1
ATOM 1285 C CA . PRO A 1 171 ? -3.518 -2.938 -8.830 1.00 84.19 171 PRO A CA 1
ATOM 1286 C C . PRO A 1 171 ? -4.199 -4.309 -8.764 1.00 84.19 171 PRO A C 1
ATOM 1288 O O . PRO A 1 171 ? -5.373 -4.452 -9.101 1.00 84.19 171 PRO A O 1
ATOM 1291 N N . GLY A 1 172 ? -3.449 -5.326 -8.340 1.00 83.88 172 GLY A N 1
ATOM 1292 C CA . GLY A 1 172 ? -3.967 -6.682 -8.162 1.00 83.88 172 GLY A CA 1
ATOM 1293 C C . GLY A 1 172 ? -4.845 -6.830 -6.914 1.00 83.88 172 GLY A C 1
ATOM 1294 O O . GLY A 1 172 ? -5.575 -5.929 -6.515 1.00 83.88 172 GLY A O 1
ATOM 1295 N N . VAL A 1 173 ? -4.770 -7.996 -6.268 1.00 86.81 173 VAL A N 1
ATOM 1296 C CA . VAL A 1 173 ? -5.476 -8.225 -4.999 1.00 86.81 173 VAL A CA 1
ATOM 1297 C C . VAL A 1 173 ? -4.841 -7.382 -3.902 1.00 86.81 173 VAL A C 1
ATOM 1299 O O . VAL A 1 173 ? -3.627 -7.430 -3.699 1.00 86.81 173 VAL A O 1
ATOM 1302 N N . CYS A 1 174 ? -5.679 -6.666 -3.164 1.00 85.06 174 CYS A N 1
ATOM 1303 C CA . CYS A 1 174 ? -5.256 -5.830 -2.054 1.00 85.06 174 CYS A CA 1
ATOM 1304 C C . CYS A 1 174 ? -5.965 -6.219 -0.770 1.00 85.06 174 CYS A C 1
ATOM 1306 O O . CYS A 1 174 ? -6.958 -6.950 -0.780 1.00 85.06 174 CYS A O 1
ATOM 1308 N N . THR A 1 175 ? -5.423 -5.746 0.345 1.00 85.62 175 THR A N 1
ATOM 1309 C CA . THR A 1 175 ? -6.058 -5.915 1.644 1.00 85.62 175 THR A CA 1
ATOM 1310 C C . THR A 1 175 ? -7.360 -5.114 1.701 1.00 85.62 175 THR A C 1
ATOM 1312 O O . THR A 1 175 ? -7.524 -4.115 1.000 1.00 85.62 175 THR A O 1
ATOM 1315 N N . LEU A 1 176 ? -8.307 -5.577 2.520 1.00 82.25 176 LEU A N 1
ATOM 1316 C CA . LEU A 1 176 ? -9.622 -4.946 2.681 1.00 82.25 176 LEU A CA 1
ATOM 1317 C C . LEU A 1 176 ? -9.601 -3.761 3.661 1.00 82.25 176 LEU A C 1
ATOM 1319 O O . LEU A 1 176 ? -10.665 -3.280 4.036 1.00 82.25 176 LEU A O 1
ATOM 1323 N N . ASP A 1 177 ? -8.414 -3.309 4.077 1.00 83.06 177 ASP A N 1
ATOM 1324 C CA . ASP A 1 177 ? -8.270 -2.206 5.026 1.00 83.06 177 ASP A CA 1
ATOM 1325 C C . ASP A 1 177 ? -8.790 -0.902 4.402 1.00 83.06 177 ASP A C 1
ATOM 1327 O O . ASP A 1 177 ? -8.352 -0.496 3.316 1.00 83.06 177 ASP A O 1
ATOM 1331 N N . CYS A 1 178 ? -9.683 -0.210 5.109 1.00 82.19 178 CYS A N 1
ATOM 1332 C CA . CYS A 1 178 ? -10.193 1.087 4.675 1.00 82.19 178 CYS A CA 1
ATOM 1333 C C . CYS A 1 178 ? -9.157 2.198 4.910 1.00 82.19 178 CYS A C 1
ATOM 1335 O O . CYS A 1 178 ? -8.726 2.460 6.036 1.00 82.19 178 CYS A O 1
ATOM 1337 N N . ARG A 1 179 ? -8.779 2.923 3.850 1.00 84.38 179 ARG A N 1
ATOM 1338 C CA . ARG A 1 179 ? -7.972 4.149 3.961 1.00 84.38 179 ARG A CA 1
ATOM 1339 C C . ARG A 1 179 ? -8.877 5.374 3.843 1.00 84.38 179 ARG A C 1
ATOM 1341 O O . ARG A 1 179 ? -9.546 5.553 2.834 1.00 84.38 179 ARG A O 1
ATOM 1348 N N . VAL A 1 180 ? -8.895 6.227 4.863 1.00 82.44 180 VAL A N 1
ATOM 1349 C CA . VAL A 1 180 ? -9.636 7.503 4.845 1.00 82.44 180 VAL A CA 1
ATOM 1350 C C . VAL A 1 180 ? -8.793 8.564 4.134 1.00 82.44 180 VAL A C 1
ATOM 1352 O O . VAL A 1 180 ? -7.604 8.684 4.429 1.00 82.44 180 VAL A O 1
ATOM 1355 N N . GLY A 1 181 ? -9.386 9.352 3.236 1.00 85.50 181 GLY A N 1
ATOM 1356 C CA . GLY A 1 181 ? -8.693 10.462 2.572 1.00 85.50 181 GLY A CA 1
ATOM 1357 C C . GLY A 1 181 ? -9.210 10.787 1.170 1.00 85.50 181 GLY A C 1
ATOM 1358 O O . GLY A 1 181 ? -10.315 10.398 0.797 1.00 85.50 181 GLY A O 1
ATOM 1359 N N . CYS A 1 182 ? -8.392 11.510 0.400 1.00 91.62 182 CYS A N 1
ATOM 1360 C CA . CYS A 1 182 ? -8.652 11.850 -0.999 1.00 91.62 182 CYS A CA 1
ATOM 1361 C C . CYS A 1 182 ? -8.031 10.813 -1.945 1.00 91.62 182 CYS A C 1
ATOM 1363 O O . CYS A 1 182 ? -6.836 10.508 -1.876 1.00 91.62 182 CYS A O 1
ATOM 1365 N N . PHE A 1 183 ? -8.844 10.290 -2.857 1.00 93.88 183 PHE A N 1
ATOM 1366 C CA . PHE A 1 183 ? -8.471 9.253 -3.815 1.00 93.88 183 PHE A CA 1
ATOM 1367 C C . PHE A 1 183 ? -8.759 9.726 -5.231 1.00 93.88 183 PHE A C 1
ATOM 1369 O O . PHE A 1 183 ? -9.684 10.503 -5.446 1.00 93.88 183 PHE A O 1
ATOM 1376 N N . CYS A 1 184 ? -7.978 9.265 -6.206 1.00 95.94 184 CYS A N 1
ATOM 1377 C CA . CYS A 1 184 ? -8.266 9.578 -7.599 1.00 95.94 184 CYS A CA 1
ATOM 1378 C C . CYS A 1 184 ? -9.625 9.000 -7.999 1.00 95.94 184 CYS A C 1
ATOM 1380 O O . CYS A 1 184 ? -9.912 7.834 -7.724 1.00 95.94 184 CYS A O 1
ATOM 1382 N N . LYS A 1 185 ? -10.441 9.814 -8.673 1.00 95.75 185 LYS A N 1
ATOM 1383 C CA . LYS A 1 185 ? -11.708 9.370 -9.261 1.00 95.75 185 LYS A CA 1
ATOM 1384 C C . LYS A 1 185 ? -11.460 8.265 -10.287 1.00 95.75 185 LYS A C 1
ATOM 1386 O O . LYS A 1 185 ? -10.389 8.184 -10.887 1.00 95.75 185 LYS A O 1
ATOM 1391 N N . SER A 1 186 ? -12.481 7.455 -10.556 1.00 92.31 186 SER A N 1
ATOM 1392 C CA . SER A 1 186 ? -12.418 6.418 -11.594 1.00 92.31 186 SER A CA 1
ATOM 1393 C C . SER A 1 186 ? -11.915 6.972 -12.936 1.00 92.31 186 SER A C 1
ATOM 1395 O O . SER A 1 186 ? -12.444 7.959 -13.445 1.00 92.31 186 SER A O 1
ATOM 1397 N N . GLY A 1 187 ? -10.914 6.309 -13.524 1.00 89.69 187 GLY A N 1
ATOM 1398 C CA . GLY A 1 187 ? -10.259 6.732 -14.769 1.00 89.69 187 GLY A CA 1
ATOM 1399 C C . GLY A 1 187 ? -9.066 7.679 -14.582 1.00 89.69 187 GLY A C 1
ATOM 1400 O O . GLY A 1 187 ? -8.391 7.980 -15.567 1.00 89.69 187 GLY A O 1
ATOM 1401 N N . TYR A 1 188 ? -8.780 8.101 -13.347 1.00 94.94 188 TYR A N 1
ATOM 1402 C CA . TYR A 1 188 ? -7.606 8.889 -12.981 1.00 94.94 188 TYR A CA 1
ATOM 1403 C C . TYR A 1 188 ? -6.657 8.086 -12.095 1.00 94.94 188 TYR A C 1
ATOM 1405 O O . TYR A 1 188 ? -7.065 7.224 -11.318 1.00 94.94 188 TYR A O 1
ATOM 1413 N N . TYR A 1 189 ? -5.377 8.414 -12.204 1.00 93.88 189 TYR A N 1
ATOM 1414 C CA . TYR A 1 189 ? -4.275 7.681 -11.606 1.00 93.88 189 TYR A CA 1
ATOM 1415 C C . TYR A 1 189 ? -3.378 8.660 -10.867 1.00 93.88 189 TYR A C 1
ATOM 1417 O O . TYR A 1 189 ? -3.098 9.752 -11.372 1.00 93.88 189 TYR A O 1
ATOM 1425 N N . ARG A 1 190 ? -2.935 8.284 -9.664 1.00 93.31 190 ARG A N 1
ATOM 1426 C CA . ARG A 1 190 ? -2.042 9.145 -8.888 1.00 93.31 190 ARG A CA 1
ATOM 1427 C C . ARG A 1 190 ? -0.674 9.187 -9.562 1.00 93.31 190 ARG A C 1
ATOM 1429 O O . ARG A 1 190 ? -0.038 8.153 -9.766 1.00 93.31 190 ARG A O 1
ATOM 1436 N N . ASP A 1 191 ? -0.243 10.383 -9.922 1.00 90.50 191 ASP A N 1
ATOM 1437 C CA . ASP A 1 191 ? 1.089 10.652 -10.437 1.00 90.50 191 ASP A CA 1
ATOM 1438 C C . ASP A 1 191 ? 2.074 10.730 -9.266 1.00 90.50 191 ASP A C 1
ATOM 1440 O O . ASP A 1 191 ? 1.939 11.578 -8.385 1.00 90.50 191 ASP A O 1
ATOM 1444 N N . GLU A 1 192 ? 3.067 9.843 -9.250 1.00 86.62 192 GLU A N 1
ATOM 1445 C CA . GLU A 1 192 ? 4.031 9.735 -8.146 1.00 86.62 192 GLU A CA 1
ATOM 1446 C C . GLU A 1 192 ? 4.959 10.956 -8.028 1.00 86.62 192 GLU A C 1
ATOM 1448 O O . GLU A 1 192 ? 5.554 11.187 -6.978 1.00 86.62 192 GLU A O 1
ATOM 1453 N N . ILE A 1 193 ? 5.111 11.739 -9.100 1.00 83.25 193 ILE A N 1
ATOM 1454 C CA . ILE A 1 193 ? 6.027 12.883 -9.147 1.00 83.25 193 ILE A CA 1
ATOM 1455 C C . ILE A 1 193 ? 5.316 14.149 -8.693 1.00 83.25 193 ILE A C 1
ATOM 1457 O O . ILE A 1 193 ? 5.838 14.915 -7.885 1.00 83.25 193 ILE A O 1
ATOM 1461 N N . THR A 1 194 ? 4.131 14.395 -9.241 1.00 87.81 194 THR A N 1
ATOM 1462 C CA . THR A 1 194 ? 3.374 15.623 -8.973 1.00 87.81 194 THR A CA 1
ATOM 1463 C C . THR A 1 194 ? 2.401 15.475 -7.810 1.00 87.81 194 THR A C 1
ATOM 1465 O O . THR A 1 194 ? 1.921 16.482 -7.292 1.00 87.81 194 THR A O 1
ATOM 1468 N N . GLY A 1 195 ? 2.080 14.240 -7.419 1.00 88.88 195 GLY A N 1
ATOM 1469 C CA . GLY A 1 195 ? 1.056 13.915 -6.432 1.00 88.88 195 GLY A CA 1
ATOM 1470 C C . GLY A 1 195 ? -0.379 14.102 -6.934 1.00 88.88 195 GLY A C 1
ATOM 1471 O O . GLY A 1 195 ? -1.310 13.842 -6.174 1.00 88.88 195 GLY A O 1
ATOM 1472 N N . LYS A 1 196 ? -0.582 14.543 -8.184 1.00 94.56 196 LYS A N 1
ATOM 1473 C CA . LYS A 1 196 ? -1.900 14.860 -8.754 1.00 94.56 196 LYS A CA 1
ATOM 1474 C C . LYS A 1 196 ? -2.564 13.638 -9.384 1.00 94.56 196 LYS A C 1
ATOM 1476 O O . LYS A 1 196 ? -1.888 12.724 -9.845 1.00 94.56 196 LYS A O 1
ATOM 1481 N N . CYS A 1 197 ? -3.892 13.650 -9.455 1.00 95.50 197 CYS A N 1
ATOM 1482 C CA . CYS A 1 197 ? -4.658 12.648 -10.190 1.00 95.50 197 CYS A CA 1
ATOM 1483 C C . CYS A 1 197 ? -4.820 13.070 -11.652 1.00 95.50 197 CYS A C 1
ATOM 1485 O O . CYS A 1 197 ? -5.453 14.084 -11.959 1.00 95.50 197 CYS A O 1
ATOM 1487 N N . VAL A 1 198 ? -4.237 12.284 -12.552 1.00 93.81 198 VAL A N 1
ATOM 1488 C CA . VAL A 1 198 ? -4.167 12.562 -13.993 1.00 93.81 198 VAL A CA 1
ATOM 1489 C C . VAL A 1 198 ? -4.620 11.344 -14.797 1.00 93.81 198 VAL A C 1
ATOM 1491 O O . VAL A 1 198 ? -4.745 10.243 -14.261 1.00 93.81 198 VAL A O 1
ATOM 1494 N N . THR A 1 199 ? -4.901 11.523 -16.084 1.00 92.19 199 THR A N 1
ATOM 1495 C CA . THR A 1 199 ? -5.130 10.395 -16.998 1.00 92.19 199 THR A CA 1
ATOM 1496 C C . THR A 1 199 ? -3.795 9.749 -17.396 1.00 92.19 199 THR A C 1
ATOM 1498 O O . THR A 1 199 ? -2.738 10.363 -17.257 1.00 92.19 199 THR A O 1
ATOM 1501 N N . LEU A 1 200 ? -3.804 8.506 -17.897 1.00 83.25 200 LEU A N 1
ATOM 1502 C CA . LEU A 1 200 ? -2.559 7.775 -18.211 1.00 83.25 200 LEU A CA 1
ATOM 1503 C C . LEU A 1 200 ? -1.664 8.475 -19.241 1.00 83.25 200 LEU A C 1
ATOM 1505 O O . LEU A 1 200 ? -0.444 8.354 -19.174 1.00 83.25 200 LEU A O 1
ATOM 1509 N N . ASP A 1 201 ? -2.259 9.207 -20.180 1.00 82.19 201 ASP A N 1
ATOM 1510 C CA . ASP A 1 201 ? -1.563 10.012 -21.187 1.00 82.19 201 ASP A CA 1
ATOM 1511 C C . ASP A 1 201 ? -0.930 11.292 -20.616 1.00 82.19 201 ASP A C 1
ATOM 1513 O O . ASP A 1 201 ? -0.026 11.856 -21.228 1.00 82.19 201 ASP A O 1
ATOM 1517 N N . GLN A 1 202 ? -1.382 11.728 -19.439 1.00 84.69 202 GLN A N 1
ATOM 1518 C CA . GLN A 1 202 ? -0.906 12.915 -18.725 1.00 84.69 202 GLN A CA 1
ATOM 1519 C C . GLN A 1 202 ? 0.038 12.575 -17.568 1.00 84.69 202 GLN A C 1
ATOM 1521 O O . GLN A 1 202 ? 0.488 13.478 -16.861 1.00 84.69 202 GLN A O 1
ATOM 1526 N N . CYS A 1 203 ? 0.348 11.291 -17.366 1.00 84.38 203 CYS A N 1
ATOM 1527 C CA . CYS A 1 203 ? 1.327 10.873 -16.377 1.00 84.38 203 CYS A CA 1
ATOM 1528 C C . CYS A 1 203 ? 2.679 11.535 -16.667 1.00 84.38 203 CYS A C 1
ATOM 1530 O O . CYS A 1 203 ? 3.219 11.454 -17.773 1.00 84.38 203 CYS A O 1
ATOM 1532 N N . SER A 1 204 ? 3.245 12.166 -15.644 1.00 78.06 204 SER A N 1
ATOM 1533 C CA . SER A 1 204 ? 4.584 12.742 -15.650 1.00 78.06 204 SER A CA 1
ATOM 1534 C C . SER A 1 204 ? 5.576 11.592 -15.622 1.00 78.06 204 SER A C 1
ATOM 1536 O O . SER A 1 204 ? 6.065 11.168 -14.577 1.00 78.06 204 SER A O 1
ATOM 1538 N N . VAL A 1 205 ? 5.827 11.012 -16.790 1.00 72.62 205 VAL A N 1
ATOM 1539 C CA . VAL A 1 205 ? 6.719 9.868 -16.895 1.00 72.62 205 VAL A CA 1
ATOM 1540 C C . VAL A 1 205 ? 8.154 10.359 -17.021 1.00 72.62 205 VAL A C 1
ATOM 1542 O O . VAL A 1 205 ? 8.559 10.902 -18.048 1.00 72.62 205 VAL A O 1
ATOM 1545 N N . VAL A 1 206 ? 8.948 10.132 -15.974 1.00 71.88 206 VAL A N 1
ATOM 1546 C CA . VAL A 1 206 ? 10.406 10.238 -16.063 1.00 71.88 206 VAL A CA 1
ATOM 1547 C C . VAL A 1 206 ? 10.936 8.891 -16.519 1.00 71.88 206 VAL A C 1
ATOM 1549 O O . VAL A 1 206 ? 11.066 7.952 -15.736 1.00 71.88 206 VAL A O 1
ATOM 1552 N N . CYS A 1 207 ? 11.218 8.795 -17.812 1.00 81.06 207 CYS A N 1
ATOM 1553 C CA . CYS A 1 207 ? 11.913 7.643 -18.355 1.00 81.06 207 CYS A CA 1
ATOM 1554 C C . CYS A 1 207 ? 13.407 7.702 -18.037 1.00 81.06 207 CYS A C 1
ATOM 1556 O O . CYS A 1 207 ? 13.993 8.782 -17.914 1.00 81.06 207 CYS A O 1
ATOM 1558 N N . GLY A 1 208 ? 14.013 6.525 -17.881 1.00 81.44 208 GLY A N 1
ATOM 1559 C CA . GLY A 1 208 ? 15.440 6.399 -17.643 1.00 81.44 208 GLY A CA 1
ATOM 1560 C C . GLY A 1 208 ? 16.273 6.926 -18.812 1.00 81.44 208 GLY A C 1
ATOM 1561 O O . GLY A 1 208 ? 15.779 7.293 -19.881 1.00 81.44 208 GLY A O 1
ATOM 1562 N N . GLU A 1 209 ? 17.587 6.955 -18.622 1.00 86.88 209 GLU A N 1
ATOM 1563 C CA . GLU A 1 209 ? 18.501 7.340 -19.692 1.00 86.88 209 GLU A CA 1
ATOM 1564 C C . GLU A 1 209 ? 18.315 6.421 -20.916 1.00 86.88 209 GLU A C 1
ATOM 1566 O O . GLU A 1 209 ? 18.292 5.196 -20.792 1.00 86.88 209 GLU A O 1
ATOM 1571 N N . ASN A 1 210 ? 18.176 7.021 -22.102 1.00 85.81 210 ASN A N 1
ATOM 1572 C CA . ASN A 1 210 ? 17.891 6.334 -23.371 1.00 85.81 210 ASN A CA 1
ATOM 1573 C C . ASN A 1 210 ? 16.551 5.584 -23.436 1.00 85.81 210 ASN A C 1
ATOM 1575 O O . ASN A 1 210 ? 16.361 4.705 -24.281 1.00 85.81 210 ASN A O 1
ATOM 1579 N N . GLU A 1 211 ? 15.601 5.980 -22.597 1.00 89.00 211 GLU A N 1
ATOM 1580 C CA . GLU A 1 211 ? 14.208 5.566 -22.685 1.00 89.00 211 GLU A CA 1
ATOM 1581 C C . GLU A 1 211 ? 13.316 6.725 -23.142 1.00 89.00 211 GLU A C 1
ATOM 1583 O O . GLU A 1 211 ? 13.636 7.904 -22.970 1.00 89.00 211 GLU A O 1
ATOM 1588 N N . GLU A 1 212 ? 12.188 6.385 -23.747 1.00 82.50 212 GLU A N 1
ATOM 1589 C CA . GLU A 1 212 ? 11.117 7.308 -24.091 1.00 82.50 212 GLU A CA 1
ATOM 1590 C C . GLU A 1 212 ? 9.772 6.718 -23.680 1.00 82.50 212 GLU A C 1
ATOM 1592 O O . GLU A 1 212 ? 9.566 5.500 -23.724 1.00 82.50 212 GLU A O 1
ATOM 1597 N N . TYR A 1 213 ? 8.862 7.586 -23.241 1.00 82.31 213 TYR A N 1
ATOM 1598 C CA . TYR A 1 213 ? 7.516 7.156 -22.909 1.00 82.31 213 TYR A CA 1
ATOM 1599 C C . TYR A 1 213 ? 6.746 6.874 -24.193 1.00 82.31 213 TYR A C 1
ATOM 1601 O O . TYR A 1 213 ? 6.754 7.670 -25.132 1.00 82.31 213 TYR A O 1
ATOM 1609 N N . ASN A 1 214 ? 6.048 5.749 -24.205 1.00 70.12 214 ASN A N 1
ATOM 1610 C CA . ASN A 1 214 ? 5.104 5.409 -25.248 1.00 70.12 214 ASN A CA 1
ATOM 1611 C C . ASN A 1 214 ? 3.816 4.910 -24.586 1.00 70.12 214 ASN A C 1
ATOM 1613 O O . ASN A 1 214 ? 3.855 3.998 -23.761 1.00 70.12 214 ASN A O 1
ATOM 1617 N N . SER A 1 215 ? 2.673 5.493 -24.952 1.00 70.06 215 SER A N 1
ATOM 1618 C CA . SER A 1 215 ? 1.351 5.090 -24.454 1.00 70.06 215 SER A CA 1
ATOM 1619 C C . SER A 1 215 ? 0.885 3.737 -25.012 1.00 70.06 215 SER A C 1
ATOM 1621 O O . SER A 1 215 ? -0.038 3.130 -24.478 1.00 70.06 215 SER A O 1
ATOM 1623 N N . CYS A 1 216 ? 1.536 3.239 -26.065 1.00 67.44 216 CYS A N 1
ATOM 1624 C CA . CYS A 1 216 ? 1.250 1.966 -26.719 1.00 67.44 216 CYS A CA 1
ATOM 1625 C C . CYS A 1 216 ? 2.552 1.365 -27.287 1.00 67.44 216 CYS A C 1
ATOM 1627 O O . CYS A 1 216 ? 2.723 1.200 -28.495 1.00 67.44 216 CYS A O 1
ATOM 1629 N N . GLY A 1 217 ? 3.500 1.036 -26.404 1.00 71.75 217 GLY A N 1
ATOM 1630 C CA . GLY A 1 217 ? 4.742 0.357 -26.774 1.00 71.75 217 GLY A CA 1
ATOM 1631 C C . GLY A 1 217 ? 4.605 -1.169 -26.836 1.00 71.75 217 GLY A C 1
ATOM 1632 O O . GLY A 1 217 ? 3.667 -1.759 -26.297 1.00 71.75 217 GLY A O 1
ATOM 1633 N N . SER A 1 218 ? 5.555 -1.824 -27.508 1.00 75.62 218 SER A N 1
ATOM 1634 C CA . SER A 1 218 ? 5.586 -3.288 -27.661 1.00 75.62 218 SER A CA 1
ATOM 1635 C C . SER A 1 218 ? 5.685 -3.998 -26.306 1.00 75.62 218 SER A C 1
ATOM 1637 O O . SER A 1 218 ? 6.619 -3.743 -25.546 1.00 75.62 218 SER A O 1
ATOM 1639 N N . ALA A 1 219 ? 4.804 -4.971 -26.043 1.00 73.50 219 ALA A N 1
ATOM 1640 C CA . ALA A 1 219 ? 4.918 -5.854 -24.877 1.00 73.50 219 ALA A CA 1
ATOM 1641 C C . ALA A 1 219 ? 6.161 -6.768 -24.913 1.00 73.50 219 ALA A C 1
ATOM 1643 O O . ALA A 1 219 ? 6.499 -7.382 -23.902 1.00 73.50 219 ALA A O 1
ATOM 1644 N N . CYS A 1 220 ? 6.855 -6.843 -26.053 1.00 72.38 220 CYS A N 1
ATOM 1645 C CA . CYS A 1 220 ? 8.123 -7.549 -26.211 1.00 72.38 220 CYS A CA 1
ATOM 1646 C C . CYS A 1 220 ? 9.257 -6.533 -26.417 1.00 72.38 220 CYS A C 1
ATOM 1648 O O . CYS A 1 220 ? 9.559 -6.175 -27.565 1.00 72.38 220 CYS A O 1
ATOM 1650 N N . PRO A 1 221 ? 9.871 -6.018 -25.338 1.00 70.12 221 PRO A N 1
ATOM 1651 C CA . PRO A 1 221 ? 10.993 -5.098 -25.453 1.00 70.12 221 PRO A CA 1
ATOM 1652 C C . PRO A 1 221 ? 12.219 -5.807 -26.044 1.00 70.12 221 PRO A C 1
ATOM 1654 O O . PRO A 1 221 ? 12.430 -7.005 -25.850 1.00 70.12 221 PRO A O 1
ATOM 1657 N N . ARG A 1 222 ? 13.065 -5.057 -26.759 1.00 72.06 222 ARG A N 1
ATOM 1658 C CA . ARG A 1 222 ? 14.353 -5.577 -27.235 1.00 72.06 222 ARG A CA 1
ATOM 1659 C C . ARG A 1 222 ? 15.298 -5.748 -26.052 1.00 72.06 222 ARG A C 1
ATOM 1661 O O . ARG A 1 222 ? 15.659 -4.763 -25.414 1.00 72.06 222 ARG A O 1
ATOM 1668 N N . MET A 1 223 ? 15.712 -6.982 -25.794 1.00 71.62 223 MET A N 1
ATOM 1669 C CA . MET A 1 223 ? 16.632 -7.325 -24.710 1.00 71.62 223 MET A CA 1
ATOM 1670 C C . MET A 1 223 ? 18.064 -7.484 -25.243 1.00 71.62 223 MET A C 1
ATOM 1672 O O . MET A 1 223 ? 18.284 -8.014 -26.340 1.00 71.62 223 MET A O 1
ATOM 1676 N N . CYS A 1 224 ? 19.062 -7.062 -24.465 1.00 74.12 224 CYS A N 1
ATOM 1677 C CA . CYS A 1 224 ? 20.446 -7.442 -24.736 1.00 74.12 224 CYS A CA 1
ATOM 1678 C C . CYS A 1 224 ? 20.601 -8.964 -24.627 1.00 74.12 224 CYS A C 1
ATOM 1680 O O . CYS A 1 224 ? 19.982 -9.617 -23.795 1.00 74.12 224 CYS A O 1
ATOM 1682 N N . ASN A 1 225 ? 21.440 -9.531 -25.492 1.00 66.81 225 ASN A N 1
ATOM 1683 C CA . ASN A 1 225 ? 21.837 -10.943 -25.501 1.00 66.81 225 ASN A CA 1
ATOM 1684 C C . ASN A 1 225 ? 20.694 -11.966 -25.605 1.00 66.81 225 ASN A C 1
ATOM 1686 O O . ASN A 1 225 ? 20.901 -13.152 -25.363 1.00 66.81 225 ASN A O 1
ATOM 1690 N N . LYS A 1 226 ? 19.514 -11.532 -26.064 1.00 59.75 226 LYS A N 1
ATOM 1691 C CA . LYS A 1 226 ? 18.389 -12.404 -26.417 1.00 59.75 226 LYS A CA 1
ATOM 1692 C C . LYS A 1 226 ? 17.961 -12.155 -27.867 1.00 59.75 226 LYS A C 1
ATOM 1694 O O . LYS A 1 226 ? 18.004 -11.005 -28.320 1.00 59.75 226 LYS A O 1
ATOM 1699 N N . PRO A 1 227 ? 17.577 -13.198 -28.619 1.00 54.34 227 PRO A N 1
ATOM 1700 C CA . PRO A 1 227 ? 16.902 -13.009 -29.895 1.00 54.34 227 PRO A CA 1
ATOM 1701 C C . PRO A 1 227 ? 15.545 -12.327 -29.671 1.00 54.34 227 PRO A C 1
ATOM 1703 O O . PRO A 1 227 ? 14.950 -12.441 -28.597 1.00 54.34 227 PRO A O 1
ATOM 1706 N N . ALA A 1 228 ? 15.056 -11.610 -30.684 1.00 53.41 228 ALA A N 1
ATOM 1707 C CA . ALA A 1 228 ? 13.671 -11.153 -30.671 1.00 53.41 228 ALA A CA 1
ATOM 1708 C C . ALA A 1 228 ? 12.744 -12.385 -30.627 1.00 53.41 228 ALA A C 1
ATOM 1710 O O . ALA A 1 228 ? 13.047 -13.376 -31.295 1.00 53.41 228 ALA A O 1
ATOM 1711 N N . PRO A 1 229 ? 11.651 -12.356 -29.848 1.00 53.22 229 PRO A N 1
ATOM 1712 C CA . PRO A 1 229 ? 10.742 -13.491 -29.772 1.00 53.22 229 PRO A CA 1
ATOM 1713 C C . PRO A 1 229 ? 10.108 -13.767 -31.142 1.00 53.22 229 PRO A C 1
ATOM 1715 O O . PRO A 1 229 ? 9.685 -12.836 -31.825 1.00 53.22 229 PRO A O 1
ATOM 1718 N N . GLU A 1 230 ? 10.027 -15.046 -31.526 1.00 51.84 230 GLU A N 1
ATOM 1719 C CA . GLU A 1 230 ? 9.452 -15.492 -32.810 1.00 51.84 230 GLU A CA 1
ATOM 1720 C C . GLU A 1 230 ? 7.985 -15.075 -32.973 1.00 51.84 230 GLU A C 1
ATOM 1722 O O . GLU A 1 230 ? 7.530 -14.782 -34.076 1.00 51.84 230 GLU A O 1
ATOM 1727 N N . ALA A 1 231 ? 7.257 -14.996 -31.859 1.00 55.22 231 ALA A N 1
ATOM 1728 C CA . ALA A 1 231 ? 5.909 -14.465 -31.795 1.00 55.22 231 ALA A CA 1
ATOM 1729 C C . ALA A 1 231 ? 5.827 -13.438 -30.664 1.00 55.22 231 ALA A C 1
ATOM 1731 O O . ALA A 1 231 ? 6.096 -13.752 -29.504 1.00 55.22 231 ALA A O 1
ATOM 1732 N N . CYS A 1 232 ? 5.426 -12.214 -31.004 1.00 65.38 232 CYS A N 1
ATOM 1733 C CA . CYS A 1 232 ? 5.044 -11.213 -30.020 1.00 65.38 232 CYS A CA 1
ATOM 1734 C C . CYS A 1 232 ? 3.533 -11.007 -30.060 1.00 65.38 232 CYS A C 1
ATOM 1736 O O . CYS A 1 232 ? 2.957 -10.755 -31.124 1.00 65.38 232 CYS A O 1
ATOM 1738 N N . ILE A 1 233 ? 2.900 -11.093 -28.892 1.00 69.56 233 ILE A N 1
ATOM 1739 C CA . ILE A 1 233 ? 1.488 -10.761 -28.744 1.00 69.56 233 ILE A CA 1
ATOM 1740 C C . ILE A 1 233 ? 1.275 -9.290 -29.132 1.00 69.56 233 ILE A C 1
ATOM 1742 O O . ILE A 1 233 ? 1.977 -8.408 -28.642 1.00 69.56 233 ILE A O 1
ATOM 1746 N N . GLN A 1 234 ? 0.314 -9.016 -30.020 1.00 67.31 234 GLN A N 1
ATOM 1747 C CA . GLN A 1 234 ? 0.002 -7.664 -30.520 1.00 67.31 234 GLN A CA 1
ATOM 1748 C C . GLN A 1 234 ? -0.803 -6.838 -29.502 1.00 67.31 234 GLN A C 1
ATOM 1750 O O . GLN A 1 234 ? -1.748 -6.136 -29.845 1.00 67.31 234 GLN A O 1
ATOM 1755 N N . VAL A 1 235 ? -0.450 -6.964 -28.227 1.00 70.44 235 VAL A N 1
ATOM 1756 C CA . VAL A 1 235 ? -0.975 -6.145 -27.139 1.00 70.44 235 VAL A CA 1
ATOM 1757 C C . VAL A 1 235 ? 0.095 -5.113 -26.834 1.00 70.44 235 VAL A C 1
ATOM 1759 O O . VAL A 1 235 ? 1.233 -5.474 -26.528 1.00 70.44 235 VAL A O 1
ATOM 1762 N N . CYS A 1 236 ? -0.251 -3.836 -26.932 1.00 69.06 236 CYS A N 1
ATOM 1763 C CA . CYS A 1 236 ? 0.641 -2.777 -26.494 1.00 69.06 236 CYS A CA 1
ATOM 1764 C C . CYS A 1 236 ? 0.403 -2.433 -25.024 1.00 69.06 236 CYS A C 1
ATOM 1766 O O . CYS A 1 236 ? -0.672 -2.683 -24.476 1.00 69.06 236 CYS A O 1
ATOM 1768 N N . ARG A 1 237 ? 1.431 -1.892 -24.373 1.00 71.81 237 ARG A N 1
ATOM 1769 C CA . ARG A 1 237 ? 1.365 -1.411 -22.990 1.00 71.81 237 ARG A CA 1
ATOM 1770 C C . ARG A 1 237 ? 1.921 0.005 -22.930 1.00 71.81 237 ARG A C 1
ATOM 1772 O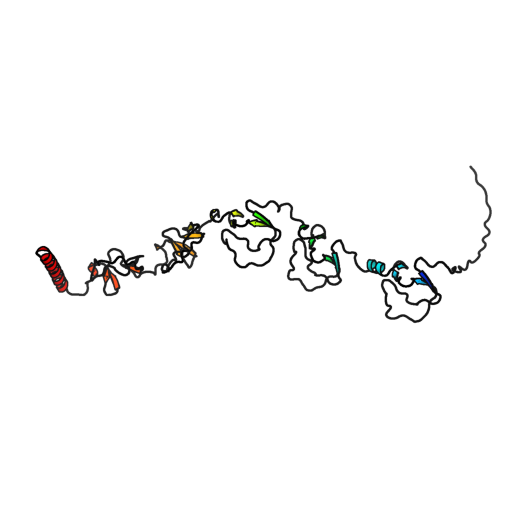 O . ARG A 1 237 ? 2.856 0.326 -23.661 1.00 71.81 237 ARG A O 1
ATOM 1779 N N . ALA A 1 238 ? 1.352 0.838 -22.069 1.00 75.56 238 ALA A N 1
ATOM 1780 C CA . ALA A 1 238 ? 1.920 2.144 -21.767 1.00 75.56 238 ALA A CA 1
ATOM 1781 C C . ALA A 1 238 ? 3.158 1.985 -20.869 1.00 75.56 238 ALA A C 1
ATOM 1783 O O . ALA A 1 238 ? 3.183 1.106 -20.005 1.00 75.56 238 ALA A O 1
ATOM 1784 N N . GLY A 1 239 ? 4.186 2.813 -21.061 1.00 77.44 239 GLY A N 1
ATOM 1785 C CA . GLY A 1 239 ? 5.386 2.791 -20.220 1.00 77.44 239 GLY A CA 1
ATOM 1786 C C . GLY A 1 239 ? 6.627 3.393 -20.876 1.00 77.44 239 GLY A C 1
ATOM 1787 O O . GLY A 1 239 ? 6.548 4.015 -21.934 1.00 77.44 239 GLY A O 1
ATOM 1788 N N . CYS A 1 240 ? 7.782 3.201 -20.237 1.00 85.94 240 CYS A N 1
ATOM 1789 C CA . CYS A 1 240 ? 9.084 3.607 -20.766 1.00 85.94 240 CYS A CA 1
ATOM 1790 C C . CYS A 1 240 ? 9.731 2.486 -21.579 1.00 85.94 240 CYS A C 1
ATOM 1792 O O . CYS A 1 240 ? 9.973 1.376 -21.089 1.00 85.94 240 CYS A O 1
ATOM 1794 N N . PHE A 1 241 ? 10.059 2.801 -22.825 1.00 83.69 241 PHE A N 1
ATOM 1795 C CA . PHE A 1 241 ? 10.667 1.878 -23.771 1.00 83.69 241 PHE A CA 1
ATOM 1796 C C . PHE A 1 241 ? 12.029 2.402 -24.200 1.00 83.69 241 PHE A C 1
ATOM 1798 O O . PHE A 1 241 ? 12.236 3.608 -24.287 1.00 83.69 241 PHE A O 1
ATOM 1805 N N . CYS A 1 242 ? 12.968 1.497 -24.477 1.00 83.94 242 CYS A N 1
ATOM 1806 C CA . CYS A 1 242 ? 14.254 1.904 -25.028 1.00 83.94 242 CYS A CA 1
ATOM 1807 C C . CYS A 1 242 ? 14.043 2.626 -26.360 1.00 83.94 242 CYS A C 1
ATOM 1809 O O . CYS A 1 242 ? 13.325 2.122 -27.229 1.00 83.94 242 CYS A O 1
ATOM 1811 N N . LYS A 1 243 ? 14.714 3.769 -26.526 1.00 81.12 243 LYS A N 1
ATOM 1812 C CA . LYS A 1 243 ? 14.731 4.512 -27.788 1.00 81.12 243 LYS A CA 1
ATOM 1813 C C . LYS A 1 243 ? 15.248 3.628 -28.934 1.00 81.12 243 LYS A C 1
ATOM 1815 O O . LYS A 1 243 ? 16.008 2.679 -28.694 1.00 81.12 243 LYS A O 1
ATOM 1820 N N . PRO A 1 244 ? 14.910 3.933 -30.199 1.00 71.62 244 PRO A N 1
ATOM 1821 C CA . PRO A 1 244 ? 15.485 3.241 -31.349 1.00 71.62 244 PRO A CA 1
ATOM 1822 C C . PRO A 1 244 ? 17.023 3.193 -31.288 1.00 71.62 244 PRO A C 1
ATOM 1824 O O . PRO A 1 244 ? 17.671 4.205 -31.040 1.00 71.62 244 PRO A O 1
ATOM 1827 N N . GLY A 1 245 ? 17.610 2.009 -31.499 1.00 66.38 245 GLY A N 1
ATOM 1828 C CA . GLY A 1 245 ? 19.063 1.778 -31.392 1.00 66.38 245 GLY A CA 1
ATOM 1829 C C . GLY A 1 245 ? 19.557 1.331 -30.007 1.00 66.38 245 GLY A C 1
ATOM 1830 O O . GLY A 1 245 ? 20.729 0.978 -29.865 1.00 66.38 245 GLY A O 1
ATOM 1831 N N . TYR A 1 246 ? 18.672 1.271 -29.007 1.00 79.06 246 TYR A N 1
ATOM 1832 C CA . TYR A 1 246 ? 18.980 0.814 -27.651 1.00 79.06 246 TYR A CA 1
ATOM 1833 C C . TYR A 1 246 ? 18.261 -0.503 -27.319 1.00 79.06 246 TYR A C 1
ATOM 1835 O O . TYR A 1 246 ? 17.192 -0.809 -27.851 1.00 79.06 246 TYR A O 1
ATOM 1843 N N . CYS A 1 247 ? 18.867 -1.305 -26.445 1.00 79.19 247 CYS A N 1
ATOM 1844 C CA . CYS A 1 247 ? 18.336 -2.570 -25.938 1.00 79.19 247 CYS A CA 1
ATOM 1845 C C . CYS A 1 247 ? 18.349 -2.559 -24.406 1.00 79.19 247 CYS A C 1
ATOM 1847 O O . CYS A 1 247 ? 19.273 -2.019 -23.796 1.00 79.19 247 CYS A O 1
ATOM 1849 N N . ARG A 1 248 ? 17.338 -3.172 -23.784 1.00 82.38 248 ARG A N 1
ATOM 1850 C CA . ARG A 1 248 ? 17.252 -3.291 -22.327 1.00 82.38 248 ARG A CA 1
ATOM 1851 C C . ARG A 1 248 ? 18.198 -4.393 -21.861 1.00 82.38 248 ARG A C 1
ATOM 1853 O O . ARG A 1 248 ? 18.087 -5.537 -22.302 1.00 82.38 248 ARG A O 1
ATOM 1860 N N . ASP A 1 249 ? 19.139 -4.054 -20.996 1.00 81.50 249 ASP A N 1
ATOM 1861 C CA . ASP A 1 249 ? 20.014 -5.029 -20.361 1.00 81.50 249 ASP A CA 1
ATOM 1862 C C . ASP A 1 249 ? 19.275 -5.755 -19.229 1.00 81.50 249 ASP A C 1
ATOM 1864 O O . ASP A 1 249 ? 18.691 -5.119 -18.355 1.00 81.50 249 ASP A O 1
ATOM 1868 N N . GLU A 1 250 ? 19.288 -7.089 -19.245 1.00 78.06 250 GLU A N 1
ATOM 1869 C CA . GLU A 1 250 ? 18.579 -7.915 -18.256 1.00 78.06 250 GLU A CA 1
ATOM 1870 C C . GLU A 1 250 ? 19.189 -7.766 -16.856 1.00 78.06 250 GLU A C 1
ATOM 1872 O O . GLU A 1 250 ? 18.468 -7.808 -15.863 1.00 78.06 250 GLU A O 1
ATOM 1877 N N . SER A 1 251 ? 20.507 -7.551 -16.772 1.00 76.25 251 SER A N 1
ATOM 1878 C CA . SER A 1 251 ? 21.221 -7.514 -15.493 1.00 76.25 251 SER A CA 1
ATOM 1879 C C . SER A 1 251 ? 21.052 -6.196 -14.737 1.00 76.25 251 SER A C 1
ATOM 1881 O O . SER A 1 251 ? 20.947 -6.188 -13.513 1.00 76.25 251 SER A O 1
ATOM 1883 N N . THR A 1 252 ? 21.000 -5.078 -15.462 1.00 80.25 252 THR A N 1
ATOM 1884 C CA . THR A 1 252 ? 20.892 -3.733 -14.879 1.00 80.25 252 THR A CA 1
ATOM 1885 C C . THR A 1 252 ? 19.512 -3.109 -15.043 1.00 80.25 252 THR A C 1
ATOM 1887 O O . THR A 1 252 ? 19.221 -2.100 -14.403 1.00 80.25 252 THR A O 1
ATOM 1890 N N . GLY A 1 253 ? 18.678 -3.654 -15.929 1.00 80.69 253 GLY A N 1
ATOM 1891 C CA . GLY A 1 253 ? 17.390 -3.080 -16.300 1.00 80.69 253 GLY A CA 1
ATOM 1892 C C . GLY A 1 253 ? 17.486 -1.807 -17.147 1.00 80.69 253 GLY A C 1
ATOM 1893 O O . GLY A 1 253 ? 16.444 -1.249 -17.476 1.00 80.69 253 GLY A O 1
ATOM 1894 N N . LYS A 1 254 ? 18.685 -1.333 -17.522 1.00 88.38 254 LYS A N 1
ATOM 1895 C CA . LYS A 1 254 ? 18.889 -0.066 -18.250 1.00 88.38 254 LYS A CA 1
ATOM 1896 C C . LYS A 1 254 ? 18.896 -0.250 -19.768 1.00 88.38 254 LYS A C 1
ATOM 1898 O O . LYS A 1 254 ? 19.286 -1.302 -20.269 1.00 88.38 254 LYS A O 1
ATOM 1903 N N . CYS A 1 255 ? 18.523 0.795 -20.506 1.00 87.25 255 CYS A N 1
ATOM 1904 C CA . CYS A 1 255 ? 18.662 0.829 -21.960 1.00 87.25 255 CYS A CA 1
ATOM 1905 C C . CYS A 1 255 ? 20.081 1.242 -22.352 1.00 87.25 255 CYS A C 1
ATOM 1907 O O . CYS A 1 255 ? 20.498 2.384 -22.152 1.00 87.25 255 CYS A O 1
ATOM 1909 N N . ILE A 1 256 ? 20.822 0.301 -22.928 1.00 85.62 256 ILE A N 1
ATOM 1910 C CA . ILE A 1 256 ? 22.173 0.528 -23.436 1.00 85.62 256 ILE A CA 1
ATOM 1911 C C . ILE A 1 256 ? 22.186 0.438 -24.956 1.00 85.62 256 ILE A C 1
ATOM 1913 O O . ILE A 1 256 ? 21.318 -0.176 -25.575 1.00 85.62 256 ILE A O 1
ATOM 1917 N N . GLU A 1 257 ? 23.161 1.100 -25.564 1.00 78.69 257 GLU A N 1
ATOM 1918 C CA . GLU A 1 257 ? 23.342 1.092 -27.011 1.00 78.69 257 GLU A CA 1
ATOM 1919 C C . GLU A 1 257 ? 23.505 -0.350 -27.503 1.00 78.69 257 GLU A C 1
ATOM 1921 O O . GLU A 1 257 ? 24.244 -1.133 -26.903 1.00 78.69 257 GLU A O 1
ATOM 1926 N N . GLN A 1 258 ? 22.825 -0.715 -28.591 1.00 64.94 258 GLN A N 1
ATOM 1927 C CA . GLN A 1 258 ? 22.821 -2.096 -29.083 1.00 64.94 258 GLN A CA 1
ATOM 1928 C C . GLN A 1 258 ? 24.239 -2.639 -29.355 1.00 64.94 258 GLN A C 1
ATOM 1930 O O . GLN A 1 258 ? 24.483 -3.830 -29.168 1.00 64.94 258 GLN A O 1
ATOM 1935 N N . SER A 1 259 ? 25.176 -1.767 -29.740 1.00 67.75 259 SER A N 1
ATOM 1936 C CA . SER A 1 259 ? 26.601 -2.060 -29.962 1.00 67.75 259 SER A CA 1
ATOM 1937 C C . SER A 1 259 ? 27.379 -2.409 -28.686 1.00 67.75 259 SER A C 1
ATOM 1939 O O . SER A 1 259 ? 28.431 -3.034 -28.764 1.00 67.75 259 SER A O 1
ATOM 1941 N N . LYS A 1 260 ? 26.875 -2.007 -27.514 1.00 73.25 260 LYS A N 1
ATOM 1942 C CA . LYS A 1 260 ? 27.519 -2.166 -26.201 1.00 73.25 260 LYS A CA 1
ATOM 1943 C C . LYS A 1 260 ? 26.919 -3.286 -25.359 1.00 73.25 260 LYS A C 1
ATOM 1945 O O . LYS A 1 260 ? 27.396 -3.518 -24.249 1.00 73.25 260 LYS A O 1
ATOM 1950 N N . CYS A 1 261 ? 25.884 -3.977 -25.844 1.00 69.50 261 CYS A N 1
ATOM 1951 C CA . CYS A 1 261 ? 25.462 -5.226 -25.215 1.00 69.50 261 CYS A CA 1
ATOM 1952 C C . CYS A 1 261 ? 26.684 -6.158 -25.167 1.00 69.50 261 CYS A C 1
ATOM 1954 O O . CYS A 1 261 ? 27.271 -6.408 -26.216 1.00 69.50 261 CYS A O 1
ATOM 1956 N N . ALA A 1 262 ? 27.073 -6.621 -23.969 1.00 61.19 262 ALA A N 1
ATOM 1957 C CA . ALA A 1 262 ? 28.285 -7.414 -23.756 1.00 61.19 262 ALA A CA 1
ATOM 1958 C C . ALA A 1 262 ? 28.404 -8.518 -24.817 1.00 61.19 262 ALA A C 1
ATOM 1960 O O . ALA A 1 262 ? 27.536 -9.391 -24.920 1.00 61.19 262 ALA A O 1
ATOM 1961 N N . ASP A 1 263 ? 29.449 -8.375 -25.625 1.00 60.09 263 ASP A N 1
ATOM 1962 C CA . ASP A 1 263 ? 29.719 -9.070 -26.874 1.00 60.09 263 ASP A CA 1
ATOM 1963 C C . ASP A 1 263 ? 29.813 -10.584 -26.657 1.00 60.09 263 ASP A C 1
ATOM 1965 O O . ASP A 1 263 ? 30.758 -11.066 -26.042 1.00 60.09 263 ASP A O 1
ATOM 1969 N N . ASN A 1 264 ? 28.791 -11.324 -27.090 1.00 53.16 264 ASN A N 1
ATOM 1970 C CA . ASN A 1 264 ? 28.801 -12.792 -27.169 1.00 53.16 264 ASN A CA 1
ATOM 1971 C C . ASN A 1 264 ? 27.777 -13.337 -28.178 1.00 53.16 264 ASN A C 1
ATOM 1973 O O . ASN A 1 264 ? 27.396 -14.504 -28.110 1.00 53.16 264 ASN A O 1
ATOM 1977 N N . ARG A 1 265 ? 27.270 -12.511 -29.103 1.00 62.03 265 ARG A N 1
ATOM 1978 C CA . ARG A 1 265 ? 26.234 -12.981 -30.036 1.00 62.03 265 ARG A CA 1
ATOM 1979 C C . ARG A 1 265 ? 26.768 -13.498 -31.359 1.00 62.03 265 ARG A C 1
ATOM 1981 O O . ARG A 1 265 ? 26.074 -14.324 -31.935 1.00 62.03 265 ARG A O 1
ATOM 1988 N N . CYS A 1 266 ? 27.962 -13.101 -31.800 1.00 66.56 266 CYS A N 1
ATOM 1989 C CA . CYS A 1 266 ? 28.554 -13.631 -33.024 1.00 66.56 266 CYS A CA 1
ATOM 1990 C C . CYS A 1 266 ? 30.053 -13.923 -32.857 1.00 66.56 266 CYS A C 1
ATOM 1992 O O . CYS A 1 266 ? 30.734 -13.188 -32.142 1.00 66.56 266 CYS A O 1
ATOM 1994 N N . PRO A 1 267 ? 30.575 -14.993 -33.486 1.00 65.00 267 PRO A N 1
ATOM 1995 C CA . PRO A 1 267 ? 32.004 -15.282 -33.507 1.00 65.00 267 PRO A CA 1
ATOM 1996 C C . PRO A 1 267 ? 32.827 -14.124 -34.090 1.00 65.00 267 PRO A C 1
ATOM 1998 O O . PRO A 1 267 ? 32.310 -13.219 -34.744 1.00 65.00 267 PRO A O 1
ATOM 2001 N N . LYS A 1 268 ? 34.143 -14.160 -33.875 1.00 71.56 268 LYS A N 1
ATOM 2002 C CA . LYS A 1 268 ? 35.071 -13.154 -34.407 1.00 71.56 268 LYS A CA 1
ATOM 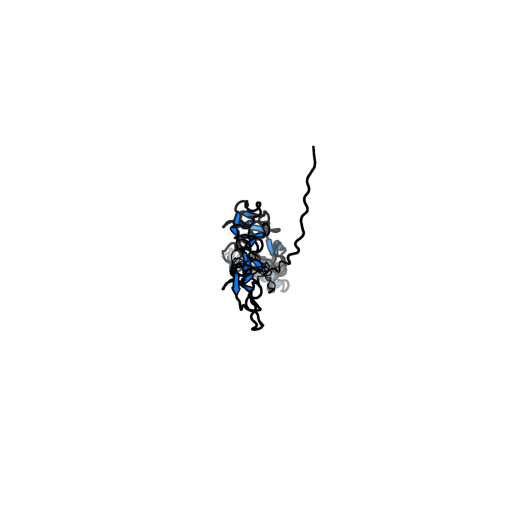2003 C C . LYS A 1 268 ? 34.853 -12.942 -35.915 1.00 71.56 268 LYS A C 1
ATOM 2005 O O . LYS A 1 268 ? 34.811 -13.910 -36.667 1.00 71.56 268 LYS A O 1
ATOM 2010 N N . ASN A 1 269 ? 34.808 -11.674 -36.339 1.00 73.75 269 ASN A N 1
ATOM 2011 C CA . ASN A 1 269 ? 34.574 -11.225 -37.722 1.00 73.75 269 ASN A CA 1
ATOM 2012 C C . ASN A 1 269 ? 33.146 -11.439 -38.262 1.00 73.75 269 ASN A C 1
ATOM 2014 O O . ASN A 1 269 ? 32.930 -11.407 -39.478 1.00 73.75 269 ASN A O 1
ATOM 2018 N N . GLU A 1 270 ? 32.169 -11.599 -37.373 1.00 82.12 270 GLU A N 1
ATOM 2019 C CA . GLU A 1 270 ? 30.756 -11.696 -37.726 1.00 82.12 270 GLU A CA 1
ATOM 2020 C C . GLU A 1 270 ? 29.942 -10.551 -37.120 1.00 82.12 270 GLU A C 1
ATOM 2022 O O . GLU A 1 270 ? 30.227 -10.054 -36.033 1.00 82.12 270 GLU A O 1
ATOM 2027 N N . VAL A 1 271 ? 28.908 -10.129 -37.843 1.00 79.12 271 VAL A N 1
ATOM 2028 C CA . VAL A 1 271 ? 27.936 -9.127 -37.411 1.00 79.12 271 VAL A CA 1
ATOM 2029 C C . VAL A 1 271 ? 26.561 -9.772 -37.339 1.00 79.12 271 VAL A C 1
ATOM 2031 O O . VAL A 1 271 ? 26.189 -10.590 -38.181 1.00 79.12 271 VAL A O 1
ATOM 2034 N N . TYR A 1 272 ? 25.785 -9.418 -36.318 1.00 72.50 272 TYR A N 1
ATOM 2035 C CA . TYR A 1 272 ? 24.415 -9.901 -36.218 1.00 72.50 272 TYR A CA 1
ATOM 2036 C C . TYR A 1 272 ? 23.552 -9.183 -37.251 1.00 72.50 272 TYR A C 1
ATOM 2038 O O . TYR A 1 272 ? 23.411 -7.959 -37.206 1.00 72.50 272 TYR A O 1
ATOM 2046 N N . SER A 1 273 ? 22.945 -9.946 -38.151 1.00 74.94 273 SER A N 1
ATOM 2047 C CA . SER A 1 273 ? 22.003 -9.420 -39.123 1.00 74.94 273 SER A CA 1
ATOM 2048 C C . SER A 1 273 ? 20.583 -9.855 -38.789 1.00 74.94 273 SER A C 1
ATOM 2050 O O . SER A 1 273 ? 20.316 -11.001 -38.425 1.00 74.94 273 SER A O 1
ATOM 2052 N N . THR A 1 274 ? 19.640 -8.928 -38.934 1.00 65.56 274 THR A N 1
ATOM 2053 C CA . THR A 1 274 ? 18.204 -9.199 -38.785 1.00 65.56 274 THR A CA 1
ATOM 2054 C C . THR A 1 274 ? 17.630 -9.969 -39.977 1.00 65.56 274 THR A C 1
ATOM 2056 O O . THR A 1 274 ? 16.508 -10.457 -39.893 1.00 65.56 274 THR A O 1
ATOM 2059 N N . CYS A 1 275 ? 18.401 -10.092 -41.061 1.00 62.59 275 CYS A N 1
ATOM 2060 C CA . CYS A 1 275 ? 18.048 -10.750 -42.316 1.00 62.59 275 CYS A CA 1
ATOM 2061 C C . CYS A 1 275 ? 19.317 -11.310 -42.983 1.00 62.59 275 CYS A C 1
ATOM 2063 O O . CYS A 1 275 ? 20.377 -10.725 -42.814 1.00 62.59 275 CYS A O 1
ATOM 2065 N N . ASN A 1 276 ? 19.252 -12.373 -43.785 1.00 69.69 276 ASN A N 1
ATOM 2066 C CA . ASN A 1 276 ? 20.395 -12.937 -44.547 1.00 69.69 276 ASN A CA 1
ATOM 2067 C C . ASN A 1 276 ? 21.335 -13.922 -43.819 1.00 69.69 276 ASN A C 1
ATOM 2069 O O . ASN A 1 276 ? 22.318 -14.353 -44.415 1.00 69.69 276 ASN A O 1
ATOM 2073 N N . ALA A 1 277 ? 21.034 -14.390 -42.602 1.00 76.69 277 ALA A N 1
ATOM 2074 C CA . ALA A 1 277 ? 21.864 -15.429 -41.964 1.00 76.69 277 ALA A CA 1
ATOM 2075 C C . ALA A 1 277 ? 21.869 -16.762 -42.739 1.00 76.69 277 ALA A C 1
ATOM 2077 O O . ALA A 1 277 ? 22.856 -17.497 -42.743 1.00 76.69 277 ALA A O 1
ATOM 2078 N N . ARG A 1 278 ? 20.769 -17.055 -43.444 1.00 79.69 278 ARG A N 1
ATOM 2079 C CA . ARG A 1 278 ? 20.586 -18.280 -44.237 1.00 79.69 278 ARG A CA 1
ATOM 2080 C C . ARG A 1 278 ? 21.303 -18.265 -45.591 1.00 79.69 278 ARG A C 1
ATOM 2082 O O . ARG A 1 278 ? 21.594 -19.333 -46.120 1.00 79.69 278 ARG A O 1
ATOM 2089 N N . CYS A 1 279 ? 21.543 -17.095 -46.173 1.00 82.38 279 CYS A N 1
ATOM 2090 C CA . CYS A 1 279 ? 22.134 -16.960 -47.501 1.00 82.38 279 CYS A CA 1
ATOM 2091 C C . CYS A 1 279 ? 23.152 -15.822 -47.476 1.00 82.38 279 CYS A C 1
ATOM 2093 O O . CYS A 1 279 ? 22.778 -14.654 -47.425 1.00 82.38 279 CYS A O 1
ATOM 2095 N N . GLN A 1 280 ? 24.434 -16.189 -47.458 1.00 86.00 280 GLN A N 1
ATOM 2096 C CA . GLN A 1 280 ? 25.558 -15.265 -47.321 1.00 86.00 280 GLN A CA 1
ATOM 2097 C C . GLN A 1 280 ? 26.718 -15.672 -48.250 1.00 86.00 280 GLN A C 1
ATOM 2099 O O . GLN A 1 280 ? 26.827 -16.856 -48.584 1.00 86.00 280 GLN A O 1
ATOM 2104 N N . PRO A 1 281 ? 27.583 -14.727 -48.661 1.00 84.50 281 PRO A N 1
ATOM 2105 C CA . PRO A 1 281 ? 28.782 -15.011 -49.448 1.00 84.50 281 PRO A CA 1
ATOM 2106 C C . PRO A 1 281 ? 29.713 -16.044 -48.798 1.00 84.50 281 PRO A C 1
ATOM 2108 O O . PRO A 1 281 ? 30.001 -15.986 -47.599 1.00 84.50 281 PRO A O 1
ATOM 2111 N N . SER A 1 282 ? 30.235 -16.964 -49.606 1.00 83.81 282 SER A N 1
ATOM 2112 C CA . SER A 1 282 ? 31.215 -17.972 -49.191 1.00 83.81 282 SER A CA 1
ATOM 2113 C C . SER A 1 282 ? 32.407 -18.016 -50.142 1.00 83.81 282 SER A C 1
ATOM 2115 O O . SER A 1 282 ? 32.360 -17.467 -51.242 1.00 83.81 282 SER A O 1
ATOM 2117 N N . CYS A 1 283 ? 33.476 -18.703 -49.741 1.00 81.38 283 CYS A N 1
ATOM 2118 C CA . CYS A 1 283 ? 34.645 -18.914 -50.598 1.00 81.38 283 CYS A CA 1
ATOM 2119 C C . CYS A 1 283 ? 34.315 -19.636 -51.918 1.00 81.38 283 CYS A C 1
ATOM 2121 O O . CYS A 1 283 ? 34.975 -19.403 -52.927 1.00 81.38 283 CYS A O 1
ATOM 2123 N N . ASN A 1 284 ? 33.267 -20.466 -51.932 1.00 80.31 284 ASN A N 1
ATOM 2124 C CA . ASN A 1 284 ? 32.827 -21.209 -53.116 1.00 80.31 284 ASN A CA 1
ATOM 2125 C C . ASN A 1 284 ? 31.819 -20.429 -53.978 1.00 80.31 284 ASN A C 1
ATOM 2127 O O . ASN A 1 284 ? 31.645 -20.735 -55.157 1.00 80.31 284 ASN A O 1
ATOM 2131 N N . ASN A 1 285 ? 31.149 -19.424 -53.407 1.00 80.56 285 ASN A N 1
ATOM 2132 C CA . ASN A 1 285 ? 30.249 -18.527 -54.123 1.00 80.56 285 ASN A CA 1
ATOM 2133 C C . ASN A 1 285 ? 30.212 -17.159 -53.428 1.00 80.56 285 ASN A C 1
ATOM 2135 O O . ASN A 1 285 ? 29.477 -16.951 -52.460 1.00 80.56 285 ASN A O 1
ATOM 2139 N N . THR A 1 286 ? 31.009 -16.222 -53.935 1.00 81.25 286 THR A N 1
ATOM 2140 C CA . THR A 1 286 ? 31.157 -14.880 -53.356 1.00 81.25 286 THR A CA 1
ATOM 2141 C C . THR A 1 286 ? 29.980 -13.952 -53.668 1.00 81.25 286 THR A C 1
ATOM 2143 O O . THR A 1 286 ? 29.850 -12.913 -53.027 1.00 81.25 286 THR A O 1
ATOM 2146 N N . ASN A 1 287 ? 29.104 -14.322 -54.610 1.00 82.69 287 ASN A N 1
ATOM 2147 C CA . ASN A 1 287 ? 27.921 -13.546 -54.982 1.00 82.69 287 ASN A CA 1
ATOM 2148 C C . ASN A 1 287 ? 26.683 -14.451 -55.159 1.00 82.69 287 ASN A C 1
ATOM 2150 O O . ASN A 1 287 ? 26.227 -14.678 -56.285 1.00 82.69 287 ASN A O 1
ATOM 2154 N N . PRO A 1 288 ? 26.148 -15.023 -54.064 1.00 82.75 288 PRO A N 1
ATOM 2155 C CA . PRO A 1 288 ? 24.976 -15.882 -54.132 1.00 82.75 288 PRO A CA 1
ATOM 2156 C C . PRO A 1 288 ? 23.709 -15.065 -54.408 1.00 82.75 288 PRO A C 1
ATOM 2158 O O . PRO A 1 288 ? 23.479 -14.019 -53.805 1.00 82.75 288 PRO A O 1
ATOM 2161 N N . VAL A 1 289 ? 22.841 -15.576 -55.283 1.00 83.62 289 VAL A N 1
ATOM 2162 C CA . VAL A 1 289 ? 21.490 -15.027 -55.456 1.00 83.62 289 VAL A CA 1
ATOM 2163 C C . VAL A 1 289 ? 20.635 -15.504 -54.286 1.00 83.62 289 VAL A C 1
ATOM 2165 O O . VAL A 1 289 ? 20.300 -16.687 -54.198 1.00 83.62 289 VAL A O 1
ATOM 2168 N N . CYS A 1 290 ? 20.311 -14.593 -53.373 1.00 77.75 290 CYS A N 1
ATOM 2169 C CA . CYS A 1 290 ? 19.563 -14.918 -52.166 1.00 77.75 290 CYS A CA 1
ATOM 2170 C C . CYS A 1 290 ? 18.056 -14.698 -52.350 1.00 77.75 290 CYS A C 1
ATOM 2172 O O . CYS A 1 290 ? 17.654 -13.647 -52.845 1.00 77.75 290 CYS A O 1
ATOM 2174 N N . PRO A 1 291 ? 17.207 -15.667 -51.959 1.00 76.19 291 PRO A N 1
ATOM 2175 C CA . PRO A 1 291 ? 15.765 -15.457 -51.931 1.00 76.19 291 PRO A CA 1
ATOM 2176 C C . PRO A 1 291 ? 15.399 -14.456 -50.824 1.00 76.19 291 PRO A C 1
ATOM 2178 O O . PRO A 1 291 ? 16.082 -14.403 -49.802 1.00 76.19 291 PRO A O 1
ATOM 2181 N N . GLU A 1 292 ? 14.286 -13.734 -50.989 1.00 75.19 292 GLU A N 1
ATOM 2182 C CA . GLU A 1 292 ? 13.700 -12.776 -50.023 1.00 75.19 292 GLU A CA 1
ATOM 2183 C C . GLU A 1 292 ? 13.110 -13.482 -48.778 1.00 75.19 292 GLU A C 1
ATOM 2185 O O . GLU A 1 292 ? 11.971 -13.266 -48.366 1.00 75.19 292 GLU A O 1
ATOM 2190 N N . ILE A 1 293 ? 13.867 -14.413 -48.196 1.00 72.69 293 ILE A N 1
ATOM 2191 C CA . ILE A 1 293 ? 13.511 -15.176 -47.004 1.00 72.69 293 ILE A CA 1
ATOM 2192 C C . ILE A 1 293 ? 14.415 -14.700 -45.874 1.00 72.69 293 ILE A C 1
ATOM 2194 O O . ILE A 1 293 ? 15.610 -15.003 -45.821 1.00 72.69 293 ILE A O 1
ATOM 2198 N N . CYS A 1 294 ? 13.816 -13.964 -44.946 1.00 69.75 294 CYS A N 1
ATOM 2199 C CA . CYS A 1 294 ? 14.533 -13.325 -43.861 1.00 69.75 294 CYS A CA 1
ATOM 2200 C C . CYS A 1 294 ? 14.776 -14.299 -42.706 1.00 69.75 294 CYS A C 1
ATOM 2202 O O . CYS A 1 294 ? 13.842 -14.710 -42.021 1.00 69.75 294 CYS A O 1
ATOM 2204 N N . VAL A 1 295 ? 16.040 -14.662 -42.484 1.00 75.31 295 VAL A N 1
ATOM 2205 C CA . VAL A 1 295 ? 16.463 -15.438 -41.312 1.00 75.31 295 VAL A CA 1
ATOM 2206 C C . VAL A 1 295 ? 17.462 -14.597 -40.515 1.00 75.31 295 VAL A C 1
ATOM 2208 O O . VAL A 1 295 ? 18.524 -14.277 -41.061 1.00 75.31 295 VAL A O 1
ATOM 2211 N N . PRO A 1 296 ? 17.137 -14.213 -39.266 1.00 65.19 296 PRO A N 1
ATOM 2212 C CA . PRO A 1 296 ? 18.069 -13.535 -38.371 1.00 65.19 296 PRO A CA 1
ATOM 2213 C C . PRO A 1 296 ? 19.216 -14.453 -37.937 1.00 65.19 296 PRO A C 1
ATOM 2215 O O . PRO A 1 296 ? 19.033 -15.661 -37.794 1.00 65.19 296 PRO A O 1
ATOM 2218 N N . GLY A 1 297 ? 20.392 -13.883 -37.688 1.00 73.00 297 GLY A N 1
ATOM 2219 C CA . GLY A 1 297 ? 21.561 -14.624 -37.214 1.00 73.00 297 GLY A CA 1
ATOM 2220 C C . GLY A 1 297 ? 22.878 -13.935 -37.563 1.00 73.00 297 GLY A C 1
ATOM 2221 O O . GLY A 1 297 ? 22.894 -12.808 -38.057 1.00 73.00 297 GLY A O 1
ATOM 2222 N N . CYS A 1 298 ? 23.991 -14.611 -37.294 1.00 81.50 298 CYS A N 1
ATOM 2223 C CA . CYS A 1 298 ? 25.322 -14.076 -37.565 1.00 81.50 298 CYS A CA 1
ATOM 2224 C C . CYS A 1 298 ? 25.716 -14.251 -39.030 1.00 81.50 298 CYS A C 1
ATOM 2226 O O . CYS A 1 298 ? 25.576 -15.329 -39.614 1.00 81.50 298 CYS A O 1
ATOM 2228 N N . VAL A 1 299 ? 26.204 -13.165 -39.620 1.00 85.50 299 VAL A N 1
ATOM 2229 C CA . VAL A 1 299 ? 26.747 -13.130 -40.979 1.00 85.50 299 VAL A CA 1
ATOM 2230 C C . VAL A 1 299 ? 28.165 -12.587 -40.938 1.00 85.50 299 VAL A C 1
ATOM 2232 O O . VAL A 1 299 ? 28.509 -11.815 -40.043 1.00 85.50 299 VAL A O 1
ATOM 2235 N N . CYS A 1 300 ? 28.992 -12.961 -41.912 1.00 85.00 300 CYS A N 1
ATOM 2236 C CA . CYS A 1 300 ? 30.316 -12.361 -42.039 1.00 85.00 300 CYS A CA 1
ATOM 2237 C C . CYS A 1 300 ? 30.225 -10.832 -42.139 1.00 85.00 300 CYS A C 1
ATOM 2239 O O . CYS A 1 300 ? 29.335 -10.293 -42.803 1.00 85.00 300 CYS A O 1
ATOM 2241 N N . ALA A 1 301 ? 31.142 -10.130 -41.468 1.00 84.31 301 ALA A N 1
ATOM 2242 C CA . ALA A 1 301 ? 31.236 -8.678 -41.569 1.00 84.31 301 ALA A CA 1
ATOM 2243 C C . ALA A 1 301 ? 31.425 -8.238 -43.041 1.00 84.31 301 ALA A C 1
ATOM 2245 O O . ALA A 1 301 ? 31.966 -9.007 -43.844 1.00 84.31 301 ALA A O 1
ATOM 2246 N N . PRO A 1 302 ? 31.005 -7.015 -43.418 1.00 81.44 302 PRO A N 1
ATOM 2247 C CA . PRO A 1 302 ? 31.116 -6.538 -44.796 1.00 81.44 302 PRO A CA 1
ATOM 2248 C C . PRO A 1 302 ? 32.528 -6.715 -45.379 1.00 81.44 302 PRO A C 1
ATOM 2250 O O . PRO A 1 302 ? 33.513 -6.311 -44.765 1.00 81.44 302 PRO A O 1
ATOM 2253 N N . GLY A 1 303 ? 32.620 -7.312 -46.572 1.00 80.56 303 GLY A N 1
ATOM 2254 C CA . GLY A 1 303 ? 33.892 -7.582 -47.260 1.00 80.56 303 GLY A CA 1
ATOM 2255 C C . GLY A 1 303 ? 34.566 -8.916 -46.906 1.00 80.56 303 GLY A C 1
ATOM 2256 O O . GLY A 1 303 ? 35.619 -9.222 -47.464 1.00 80.56 303 GLY A O 1
ATOM 2257 N N . LEU A 1 304 ? 33.970 -9.720 -46.020 1.00 86.94 304 LEU A N 1
ATOM 2258 C CA . LEU A 1 304 ? 34.433 -11.065 -45.676 1.00 86.94 304 LEU A CA 1
ATOM 2259 C C . LEU A 1 304 ? 33.482 -12.138 -46.218 1.00 86.94 30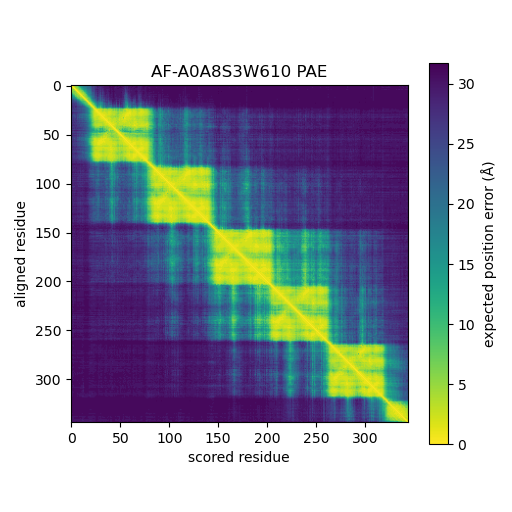4 LEU A C 1
ATOM 2261 O O . LEU A 1 304 ? 32.289 -11.901 -46.405 1.00 86.94 304 LEU A O 1
ATOM 2265 N N . VAL A 1 305 ? 34.018 -13.334 -46.444 1.00 87.62 305 VAL A N 1
ATOM 2266 C CA . VAL A 1 305 ? 33.288 -14.507 -46.935 1.00 87.62 305 VAL A CA 1
ATOM 2267 C C . VAL A 1 305 ? 33.538 -15.699 -46.018 1.00 87.62 305 VAL A C 1
ATOM 2269 O O . VAL A 1 305 ? 34.602 -15.807 -45.403 1.00 87.62 305 VAL A O 1
ATOM 2272 N N . ARG A 1 306 ? 32.556 -16.598 -45.905 1.00 81.75 306 ARG A N 1
ATOM 2273 C CA . ARG A 1 306 ? 32.683 -17.787 -45.053 1.00 81.75 306 ARG A CA 1
ATOM 2274 C C . ARG A 1 306 ? 33.474 -18.886 -45.769 1.00 81.75 306 ARG A C 1
ATOM 2276 O O . ARG A 1 306 ? 33.125 -19.255 -46.893 1.00 81.75 306 ARG A O 1
ATOM 2283 N N . ASN A 1 307 ? 34.527 -19.395 -45.134 1.00 73.69 307 ASN A N 1
ATOM 2284 C CA . ASN A 1 307 ? 35.288 -20.547 -45.623 1.00 73.69 307 ASN A CA 1
ATOM 2285 C C . ASN A 1 307 ? 34.619 -21.879 -45.226 1.00 73.69 307 ASN A C 1
ATOM 2287 O O . ASN A 1 307 ? 33.654 -21.904 -44.459 1.00 73.69 307 ASN A O 1
ATOM 2291 N N . ASP A 1 308 ? 35.146 -22.995 -45.732 1.00 68.88 308 ASP A N 1
ATOM 2292 C CA . ASP A 1 308 ? 34.605 -24.337 -45.459 1.00 68.88 308 ASP A CA 1
ATOM 2293 C C . ASP A 1 308 ? 34.790 -24.783 -43.994 1.00 68.88 308 ASP A C 1
ATOM 2295 O O . ASP A 1 308 ? 34.087 -25.674 -43.520 1.00 68.88 308 ASP A O 1
ATOM 2299 N N . CYS A 1 309 ? 35.687 -24.127 -43.248 1.00 60.81 309 CYS A N 1
ATOM 2300 C CA . CYS A 1 309 ? 35.863 -24.313 -41.804 1.00 60.81 309 CYS A CA 1
ATOM 2301 C C . CYS A 1 309 ? 34.833 -23.526 -40.970 1.00 60.81 309 CYS A C 1
ATOM 2303 O O . CYS A 1 309 ? 34.819 -23.644 -39.746 1.00 60.81 309 CYS A O 1
ATOM 2305 N N . GLY A 1 310 ? 33.972 -22.729 -41.613 1.00 62.59 310 GLY A N 1
ATOM 2306 C CA . GLY A 1 310 ? 32.954 -21.916 -40.954 1.00 62.59 310 GLY A CA 1
ATOM 2307 C C . GLY A 1 310 ? 33.437 -20.544 -40.475 1.00 62.59 310 GLY A C 1
ATOM 2308 O O . GLY A 1 310 ? 32.654 -19.834 -39.847 1.00 62.59 310 GLY A O 1
ATOM 2309 N N . GLU A 1 311 ? 34.668 -20.138 -40.792 1.00 77.75 311 GLU A N 1
ATOM 2310 C CA . GLU A 1 311 ? 35.265 -18.860 -40.385 1.00 77.75 311 GLU A CA 1
ATOM 2311 C C . GLU A 1 311 ? 35.063 -17.767 -41.447 1.00 77.75 311 GLU A C 1
ATOM 2313 O O . GLU A 1 311 ? 35.105 -18.030 -42.651 1.00 77.75 311 GLU A O 1
ATOM 2318 N N . CYS A 1 312 ? 34.901 -16.515 -41.010 1.00 83.19 312 CYS A N 1
ATOM 2319 C CA . CYS A 1 312 ? 34.819 -15.359 -41.903 1.00 83.19 312 CYS A CA 1
ATOM 2320 C C . CYS A 1 312 ? 36.210 -14.786 -42.200 1.00 83.19 312 CYS A C 1
ATOM 2322 O O . CYS A 1 312 ? 36.881 -14.228 -41.322 1.00 83.19 312 CYS A O 1
ATOM 2324 N N . VAL A 1 313 ? 36.625 -14.911 -43.461 1.00 84.00 313 VAL A N 1
ATOM 2325 C CA . VAL A 1 313 ? 37.949 -14.529 -43.966 1.00 84.00 313 VAL A CA 1
ATOM 2326 C C . VAL A 1 313 ? 37.832 -13.571 -45.152 1.00 84.00 313 VAL A C 1
ATOM 2328 O O . VAL A 1 313 ? 36.776 -13.446 -45.768 1.00 84.00 313 VAL A O 1
ATOM 2331 N N . SER A 1 314 ? 38.912 -12.861 -45.480 1.00 87.00 314 SER A N 1
ATOM 2332 C CA . SER A 1 314 ? 38.974 -12.092 -46.727 1.00 87.00 314 SER A CA 1
ATOM 2333 C C . SER A 1 314 ? 38.999 -13.041 -47.925 1.00 87.00 314 SER A C 1
ATOM 2335 O O . SER A 1 314 ? 39.535 -14.144 -47.826 1.00 87.00 314 SER A O 1
ATOM 2337 N N . VAL A 1 315 ? 38.468 -12.604 -49.069 1.00 81.88 315 VAL A N 1
ATOM 2338 C CA . VAL A 1 315 ? 38.382 -13.429 -50.291 1.00 81.88 315 VAL A CA 1
ATOM 2339 C C . VAL A 1 315 ? 39.753 -13.986 -50.706 1.00 81.88 315 VAL A C 1
ATOM 2341 O O . VAL A 1 315 ? 39.854 -15.149 -51.089 1.00 81.88 315 VAL A O 1
ATOM 2344 N N . ASP A 1 316 ? 40.826 -13.211 -50.525 1.00 81.31 316 ASP A N 1
ATOM 2345 C CA . ASP A 1 316 ? 42.204 -13.627 -50.841 1.00 81.31 316 ASP A CA 1
ATOM 2346 C C . ASP A 1 316 ? 42.702 -14.817 -49.998 1.00 81.31 316 ASP A C 1
ATOM 2348 O O . ASP A 1 316 ? 43.615 -15.530 -50.401 1.00 81.31 316 ASP A O 1
ATOM 2352 N N . LYS A 1 317 ? 42.085 -15.061 -48.835 1.00 80.44 317 LYS A N 1
ATOM 2353 C CA . LYS A 1 317 ? 42.451 -16.133 -47.895 1.00 80.44 317 LYS A CA 1
ATOM 2354 C C . LYS A 1 317 ? 41.635 -17.411 -48.074 1.00 80.44 317 LYS A C 1
ATOM 2356 O O . LYS A 1 317 ? 41.813 -18.359 -47.315 1.00 80.44 317 LYS A O 1
ATOM 2361 N N . CYS A 1 318 ? 40.754 -17.465 -49.070 1.00 70.75 318 CYS A N 1
ATOM 2362 C CA . CYS A 1 318 ? 39.950 -18.654 -49.339 1.00 70.75 318 CYS A CA 1
ATOM 2363 C C . CYS A 1 318 ? 40.773 -19.868 -49.809 1.00 70.75 318 CYS A C 1
ATOM 2365 O O . CYS A 1 318 ? 40.300 -20.991 -49.662 1.00 70.75 318 CYS A O 1
ATOM 2367 N N . PHE A 1 319 ? 41.993 -19.677 -50.342 1.00 65.88 319 PHE A N 1
ATOM 2368 C CA . PHE A 1 319 ? 42.768 -20.751 -50.987 1.00 65.88 319 PHE A CA 1
ATOM 2369 C C . PHE A 1 319 ? 44.287 -20.712 -50.712 1.00 65.88 319 PHE A C 1
ATOM 2371 O O . PHE A 1 319 ? 45.087 -20.963 -51.609 1.00 65.88 319 PHE A O 1
ATOM 2378 N N . GLU A 1 320 ? 44.717 -20.452 -49.473 1.00 55.75 320 GLU A N 1
ATOM 2379 C CA . GLU A 1 320 ? 46.151 -20.517 -49.108 1.00 55.75 320 GLU A CA 1
ATOM 2380 C C . GLU A 1 320 ? 46.708 -21.955 -48.938 1.00 55.75 320 GLU A C 1
ATOM 2382 O O . GLU A 1 320 ? 47.907 -22.114 -48.740 1.00 55.75 320 GLU A O 1
ATOM 2387 N N . ASN A 1 321 ? 45.897 -23.017 -49.090 1.00 49.53 321 ASN A N 1
ATOM 2388 C CA . ASN A 1 321 ? 46.331 -24.420 -48.922 1.00 49.53 321 ASN A CA 1
ATOM 2389 C C . ASN A 1 321 ? 46.012 -25.351 -50.118 1.00 49.53 321 ASN A C 1
ATOM 2391 O O . ASN A 1 321 ? 45.565 -26.483 -49.938 1.00 49.53 321 ASN A O 1
ATOM 2395 N N . GLY A 1 322 ? 46.268 -24.917 -51.357 1.00 44.09 322 GLY A N 1
ATOM 2396 C CA . GLY A 1 322 ? 46.169 -25.800 -52.528 1.00 44.09 322 GLY A CA 1
ATOM 2397 C C . GLY A 1 322 ? 46.757 -25.199 -53.806 1.00 44.09 322 GLY A C 1
ATOM 2398 O O . GLY A 1 322 ? 46.305 -24.162 -54.269 1.00 44.09 322 GLY A O 1
ATOM 2399 N N . SER A 1 323 ? 47.774 -25.873 -54.350 1.00 43.75 323 SER A N 1
ATOM 2400 C CA . SER A 1 323 ? 48.589 -25.602 -55.551 1.00 43.75 323 SER A CA 1
ATOM 2401 C C . SER A 1 323 ? 48.099 -24.553 -56.570 1.00 43.75 323 SER A C 1
ATOM 2403 O O . SER A 1 323 ? 46.998 -24.652 -57.116 1.00 43.75 323 SER A O 1
ATOM 2405 N N . TYR A 1 324 ? 49.027 -23.672 -56.964 1.00 54.03 324 TYR A N 1
ATOM 2406 C CA . TYR A 1 324 ? 48.948 -22.659 -58.035 1.00 54.03 324 TYR A CA 1
ATOM 2407 C C . TYR A 1 324 ? 48.404 -23.179 -59.391 1.00 54.03 324 TYR A C 1
ATOM 2409 O O . TYR A 1 324 ? 47.892 -22.405 -60.198 1.00 54.03 324 TYR A O 1
ATOM 2417 N N . GLU A 1 325 ? 48.441 -24.492 -59.637 1.00 52.44 325 GLU A N 1
ATOM 2418 C CA . GLU A 1 325 ? 47.881 -25.128 -60.840 1.00 52.44 325 GLU A CA 1
ATOM 2419 C C . GLU A 1 325 ? 46.345 -25.051 -60.914 1.00 52.44 325 GLU A C 1
ATOM 2421 O O . GLU A 1 325 ? 45.780 -24.902 -61.999 1.00 52.44 325 GLU A O 1
ATOM 2426 N N . SER A 1 326 ? 45.654 -25.065 -59.769 1.00 53.44 326 SER A N 1
ATOM 2427 C CA . SER A 1 326 ? 44.183 -25.031 -59.724 1.00 53.44 326 SER A CA 1
ATOM 2428 C C . SER A 1 326 ? 43.618 -23.623 -59.978 1.00 53.44 326 SER A C 1
ATOM 2430 O O . SER A 1 326 ? 42.511 -23.470 -60.504 1.00 53.44 326 SER A O 1
ATOM 2432 N N . PHE A 1 327 ? 44.407 -22.581 -59.681 1.00 57.72 327 PHE A N 1
ATOM 2433 C CA . PHE A 1 327 ? 44.077 -21.184 -59.978 1.00 57.72 327 PHE A CA 1
ATOM 2434 C C . PHE A 1 327 ? 44.041 -20.931 -61.490 1.00 57.72 327 PHE A C 1
ATOM 2436 O O . PHE A 1 327 ? 43.050 -20.417 -62.008 1.00 57.72 327 PHE A O 1
ATOM 2443 N N . MET A 1 328 ? 45.072 -21.374 -62.220 1.00 57.16 328 MET A N 1
ATOM 2444 C CA . MET A 1 328 ? 45.120 -21.209 -63.676 1.00 57.16 328 MET A CA 1
ATOM 2445 C C . MET A 1 328 ? 44.027 -22.019 -64.379 1.00 57.16 328 MET A C 1
ATOM 2447 O O . MET A 1 328 ? 43.408 -21.512 -65.312 1.00 57.16 328 MET A O 1
ATOM 2451 N N . TYR A 1 329 ? 43.723 -23.231 -63.903 1.00 57.88 329 TYR A N 1
ATOM 2452 C CA . TYR A 1 329 ? 42.676 -24.069 -64.490 1.00 57.88 329 TYR A CA 1
ATOM 2453 C C . TYR A 1 329 ? 41.268 -23.473 -64.313 1.00 57.88 329 TYR A C 1
ATOM 2455 O O . TYR A 1 329 ? 40.488 -23.435 -65.266 1.00 57.88 329 TYR A O 1
ATOM 2463 N N . ASN A 1 330 ? 40.932 -22.948 -63.129 1.00 57.53 330 ASN A N 1
ATOM 2464 C CA . ASN A 1 330 ? 39.615 -22.344 -62.886 1.00 57.53 330 ASN A CA 1
ATOM 2465 C C . ASN A 1 330 ? 39.469 -20.945 -63.501 1.00 57.53 330 ASN A C 1
ATOM 2467 O O . ASN A 1 330 ? 38.393 -20.610 -63.999 1.00 57.53 330 ASN A O 1
ATOM 2471 N N . TYR A 1 331 ? 40.543 -20.151 -63.536 1.00 65.31 331 TYR A N 1
ATOM 2472 C CA . TYR A 1 331 ? 40.554 -18.861 -64.228 1.00 65.31 331 TYR A CA 1
ATOM 2473 C C . TYR A 1 331 ? 40.375 -19.036 -65.747 1.00 65.31 331 TYR A C 1
ATOM 2475 O O . TYR A 1 331 ? 39.524 -18.375 -66.345 1.00 65.31 331 TYR A O 1
ATOM 2483 N N . LEU A 1 332 ? 41.085 -19.996 -66.361 1.00 65.81 332 LEU A N 1
ATOM 2484 C CA . LEU A 1 332 ? 40.922 -20.336 -67.781 1.00 65.81 332 LEU A CA 1
ATOM 2485 C C . LEU A 1 332 ? 39.521 -20.878 -68.084 1.00 65.81 332 LEU A C 1
ATOM 2487 O O . LEU A 1 332 ? 38.910 -20.454 -69.059 1.00 65.81 332 LEU A O 1
ATOM 2491 N N . ASN A 1 333 ? 38.964 -21.750 -67.238 1.00 64.75 333 ASN A N 1
ATOM 2492 C CA . ASN A 1 333 ? 37.618 -22.288 -67.458 1.00 64.75 333 ASN A CA 1
ATOM 2493 C C . ASN A 1 333 ? 36.509 -21.236 -67.304 1.00 64.75 333 ASN A C 1
ATOM 2495 O O . ASN A 1 333 ? 35.529 -21.278 -68.048 1.00 64.75 333 ASN A O 1
ATOM 2499 N N . ASN A 1 334 ? 36.657 -20.269 -66.394 1.00 67.75 334 ASN A N 1
ATOM 2500 C CA . ASN A 1 334 ? 35.721 -19.146 -66.297 1.00 67.75 334 ASN A CA 1
ATOM 2501 C C . ASN A 1 334 ? 35.829 -18.199 -67.498 1.00 67.75 334 ASN A C 1
ATOM 2503 O O . ASN A 1 334 ? 34.801 -17.780 -68.028 1.00 67.75 334 ASN A O 1
ATOM 2507 N N . LEU A 1 335 ? 37.039 -17.924 -67.995 1.00 74.12 335 LEU A N 1
ATOM 2508 C CA . LEU A 1 335 ? 37.220 -17.167 -69.238 1.00 74.12 335 LEU A CA 1
ATOM 2509 C C . LEU A 1 335 ? 36.628 -17.896 -70.453 1.00 74.12 335 LEU A C 1
ATOM 2511 O O . LEU A 1 335 ? 35.980 -17.261 -71.281 1.00 74.12 335 LEU A O 1
ATOM 2515 N N . ILE A 1 336 ? 36.780 -19.221 -70.541 1.00 70.75 336 ILE A N 1
ATOM 2516 C CA . ILE A 1 336 ? 36.190 -20.037 -71.615 1.00 70.75 336 ILE A CA 1
ATOM 2517 C C . ILE A 1 336 ? 34.659 -19.989 -71.560 1.00 70.75 336 ILE A C 1
ATOM 2519 O O . ILE A 1 336 ? 34.024 -19.823 -72.599 1.00 70.75 336 ILE A O 1
ATOM 2523 N N . ARG A 1 337 ? 34.052 -20.067 -70.368 1.00 72.69 337 ARG A N 1
ATOM 2524 C CA . ARG A 1 337 ? 32.592 -19.945 -70.207 1.00 72.69 337 ARG A CA 1
ATOM 2525 C C . ARG A 1 337 ? 32.078 -18.563 -70.604 1.00 72.69 337 ARG A C 1
ATOM 2527 O O . ARG A 1 337 ? 31.065 -18.479 -71.290 1.00 72.69 337 ARG A O 1
ATOM 2534 N N . LEU A 1 338 ? 32.795 -17.501 -70.235 1.00 69.69 338 LEU A N 1
ATOM 2535 C CA . LEU A 1 338 ? 32.452 -16.129 -70.626 1.00 69.69 338 LEU A CA 1
ATOM 2536 C C . LEU A 1 338 ? 32.598 -15.907 -72.140 1.00 69.69 338 LEU A C 1
ATOM 2538 O O . LEU A 1 338 ? 31.766 -15.236 -72.749 1.00 69.69 338 LEU A O 1
ATOM 2542 N N . TYR A 1 339 ? 33.606 -16.518 -72.768 1.00 70.25 339 TYR A N 1
ATOM 2543 C CA . TYR A 1 339 ? 33.786 -16.478 -74.219 1.00 70.25 339 TYR A CA 1
ATOM 2544 C C . TYR A 1 339 ? 32.677 -17.257 -74.945 1.00 70.25 339 TYR A C 1
ATOM 2546 O O . TYR A 1 339 ? 32.104 -16.762 -75.909 1.00 70.25 339 TYR A O 1
ATOM 2554 N N . GLN A 1 340 ? 32.301 -18.439 -74.448 1.00 67.81 340 GLN A N 1
ATOM 2555 C CA . GLN A 1 340 ? 31.206 -19.237 -75.011 1.00 67.81 340 GLN A CA 1
ATOM 2556 C C . GLN A 1 340 ? 29.840 -18.555 -74.871 1.00 67.81 340 GLN A C 1
ATOM 2558 O O . GLN A 1 340 ? 29.032 -18.663 -75.783 1.00 67.81 340 GLN A O 1
ATOM 2563 N N . SER A 1 341 ? 29.593 -17.798 -73.797 1.00 64.88 341 SER A N 1
ATOM 2564 C CA . SER A 1 341 ? 28.363 -17.002 -73.665 1.00 64.88 341 SER A CA 1
ATOM 2565 C C . SER A 1 341 ? 28.311 -15.766 -74.567 1.00 64.88 341 SER A C 1
ATOM 2567 O O . SER A 1 341 ? 27.244 -15.190 -74.738 1.00 64.88 341 SER A O 1
ATOM 2569 N N . TYR A 1 342 ? 29.448 -15.334 -75.122 1.00 63.44 342 TYR A N 1
ATOM 2570 C CA . TYR A 1 342 ? 29.522 -14.162 -76.000 1.00 63.44 342 TYR A CA 1
ATOM 2571 C C . TYR A 1 342 ? 29.356 -14.517 -77.490 1.00 63.44 342 TYR A C 1
ATOM 2573 O O . TYR A 1 342 ? 29.038 -13.646 -78.294 1.00 63.44 342 TYR A O 1
ATOM 2581 N N . TYR A 1 343 ? 29.556 -15.788 -77.862 1.00 55.59 343 TYR A N 1
ATOM 2582 C CA . TYR A 1 343 ? 29.484 -16.282 -79.248 1.00 55.59 343 TYR A CA 1
ATOM 2583 C C . TYR A 1 343 ? 28.404 -17.363 -79.470 1.00 55.59 343 TYR A C 1
ATOM 2585 O O . TYR A 1 343 ? 28.445 -18.051 -80.492 1.00 55.59 343 TYR A O 1
ATOM 2593 N N . ALA A 1 344 ? 27.464 -17.522 -78.532 1.00 51.25 344 ALA A N 1
ATOM 2594 C CA . ALA A 1 344 ? 26.317 -18.432 -78.627 1.00 51.25 344 ALA A CA 1
ATOM 2595 C C . ALA A 1 344 ? 25.006 -17.683 -78.892 1.00 51.25 344 ALA A C 1
ATOM 2597 O O . ALA A 1 344 ? 24.841 -16.575 -78.331 1.00 51.25 344 ALA A O 1
#

Nearest PDB structures (foldseek):
  1ccv-assembly1_A  TM=8.869E-01  e=2.376E-04  Apis mellifera
  8j3q-assembly1_A  TM=7.632E-01  e=1.786E-04  Lepidobatrachus laevis
  8hwu-assembly1_A  TM=8.497E-01  e=6.279E-04  Lepidobatrachus laevis
  7qcn-assembly1_B  TM=6.098E-01  e=1.206E-01  Homo sapiens
  7qcl-assembly1_B  TM=2.851E-01  e=9.214E-03  Homo sapiens